Protein AF-A0A914RTI4-F1 (afdb_monomer_lite)

Radius of gyration: 23.36 Å; chains: 1; bounding box: 46×46×74 Å

InterPro domains:
  IPR001192 Phosphoinositide phospholipase C family [PTHR10336] (1-44)
  IPR001711 Phospholipase C, phosphatidylinositol-specific, Y domain [PF00387] (2-38)
  IPR001711 Phospholipase C, phosphatidylinositol-specific, Y domain [PS50008] (3-40)
  IPR017946 PLC-like phosphodiesterase, TIM beta/alpha-barrel domain superfamily [SSF51695] (1-45)
  IPR035892 C2 domain superfamily [G3DSA:2.60.40.150] (35-183)
  IPR035892 C2 domain superfamily [SSF49562] (54-144)

Secondary structure (DSSP, 8-state):
----S-----TTS--HHHHHHHHHHHTTTT-S--PPPGGGT-HHHHHHHHHH---------PPP-TT-SSS-----TTPPP------S-TTT-EEEEEEE-TTS-EEEEEEEEGGG--SEEEEEEEE-TTSSEEEEEEEEEEE-------GGGHHHHHHHHSHHHHHHHHHHHHHHHH-TTS------------

Organism: Parascaris equorum (NCBI:txid6256)

Sequence (194 aa):
MVGIQMMALNFQTNGIEMQMNTTMFEENGLCGYVLKPHILHNPVLFQLYLTVSQQLKGRLKTKVVANNGINPVYASLKDEPFVIEKVRFPERSVVYFRLMSDRGEQLAHRLLPVHQMTNGYRHIILRNAANRPAGPASLFVHINIGFYAPPAHKALQDAFAQPLKAVIKQEEMKLNFADPLNCKIEEEEVETDE

pLDDT: mean 83.39, std 12.88, range [32.56, 95.25]

Structure (mmCIF, N/CA/C/O backbone):
data_AF-A0A914RTI4-F1
#
_entry.id   AF-A0A914RTI4-F1
#
loop_
_atom_site.group_PDB
_atom_site.id
_atom_site.type_symbol
_atom_site.label_atom_id
_atom_site.label_alt_id
_atom_site.label_comp_id
_atom_site.label_asym_id
_atom_site.label_entity_id
_atom_site.label_seq_id
_atom_site.pdbx_PDB_ins_code
_atom_site.Cartn_x
_atom_site.Cartn_y
_atom_site.Cartn_z
_atom_site.occupancy
_atom_site.B_iso_or_equiv
_atom_site.auth_seq_id
_atom_site.auth_comp_id
_atom_site.auth_asym_id
_atom_site.auth_atom_id
_atom_site.pdbx_PDB_model_num
ATOM 1 N N . MET A 1 1 ? 1.552 19.537 -2.236 1.00 60.75 1 MET A N 1
ATOM 2 C CA . MET A 1 1 ? 0.826 19.123 -3.464 1.00 60.75 1 MET A CA 1
ATOM 3 C C . MET A 1 1 ? -0.196 20.212 -3.786 1.00 60.75 1 MET A C 1
ATOM 5 O O . MET A 1 1 ? -1.022 20.474 -2.930 1.00 60.75 1 MET A O 1
ATOM 9 N N . VAL A 1 2 ? -0.124 20.895 -4.937 1.0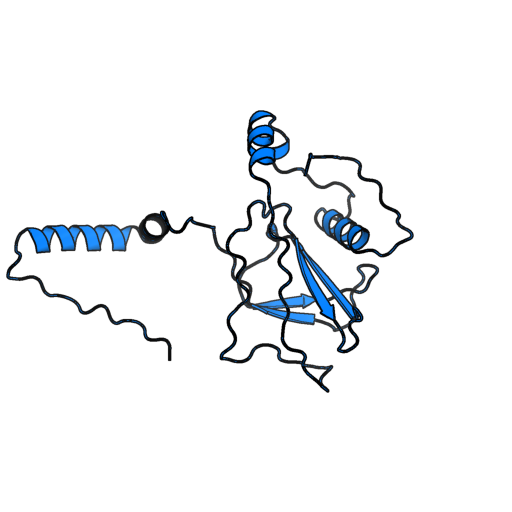0 69.25 2 VAL A N 1
ATOM 10 C CA . VAL A 1 2 ? -0.897 22.144 -5.200 1.00 69.25 2 VAL A CA 1
ATOM 11 C C . VAL A 1 2 ? -2.113 21.915 -6.125 1.00 69.25 2 VAL A C 1
ATOM 13 O O . VAL A 1 2 ? -2.727 22.840 -6.628 1.00 69.25 2 VAL A O 1
ATOM 16 N N . GLY A 1 3 ? -2.496 20.658 -6.379 1.00 77.44 3 GLY A N 1
ATOM 17 C CA . GLY A 1 3 ? -3.671 20.355 -7.211 1.00 77.44 3 GLY A CA 1
ATOM 18 C C . GLY A 1 3 ? -3.498 20.636 -8.713 1.00 77.44 3 GLY A C 1
ATOM 19 O O . GLY A 1 3 ? -4.499 20.778 -9.413 1.00 77.44 3 GLY A O 1
ATOM 20 N N . ILE A 1 4 ? -2.259 20.684 -9.214 1.00 86.31 4 ILE A N 1
ATOM 21 C CA . ILE A 1 4 ? -1.940 20.815 -10.647 1.00 86.31 4 ILE A CA 1
ATOM 22 C C . ILE A 1 4 ? -2.621 19.687 -11.439 1.00 86.31 4 ILE A C 1
ATOM 24 O O . ILE A 1 4 ? -2.617 18.537 -11.002 1.00 86.31 4 ILE A O 1
ATOM 28 N N . GLN A 1 5 ? -3.234 20.038 -12.571 1.00 88.50 5 GLN A N 1
ATOM 29 C CA . GLN A 1 5 ? -3.958 19.102 -13.445 1.00 88.50 5 GLN A CA 1
ATOM 30 C C . GLN A 1 5 ? -3.074 18.553 -14.562 1.00 88.50 5 GLN A C 1
ATOM 32 O O . GLN A 1 5 ? -3.137 17.367 -14.857 1.00 88.50 5 GLN A O 1
ATOM 37 N N . MET A 1 6 ? -2.233 19.407 -15.146 1.00 89.69 6 MET A N 1
ATOM 38 C CA . MET A 1 6 ? -1.341 19.046 -16.242 1.00 89.69 6 MET A CA 1
ATOM 39 C C . MET A 1 6 ? 0.095 19.047 -15.729 1.00 89.69 6 MET A C 1
ATOM 41 O O . MET A 1 6 ? 0.677 20.103 -15.494 1.00 89.69 6 MET A O 1
ATOM 45 N N . MET A 1 7 ? 0.650 17.856 -15.519 1.00 88.75 7 MET A N 1
ATOM 46 C CA . MET A 1 7 ? 2.048 17.665 -15.143 1.00 88.75 7 MET A CA 1
ATOM 47 C C . MET A 1 7 ? 2.718 16.839 -16.237 1.00 88.75 7 MET A C 1
ATOM 49 O O . MET A 1 7 ? 2.526 15.629 -16.316 1.00 88.75 7 MET A O 1
ATOM 53 N N . ALA A 1 8 ? 3.453 17.511 -17.122 1.00 92.44 8 ALA A N 1
ATOM 54 C CA . ALA A 1 8 ? 4.145 16.847 -18.217 1.00 92.44 8 ALA A CA 1
ATOM 55 C C . ALA A 1 8 ? 5.369 16.085 -17.692 1.00 92.44 8 ALA A C 1
ATOM 57 O O . ALA A 1 8 ? 6.149 16.614 -16.899 1.00 92.44 8 ALA A O 1
ATOM 58 N N . LEU A 1 9 ? 5.531 14.846 -18.152 1.00 91.00 9 LEU A N 1
ATOM 59 C CA . LEU A 1 9 ? 6.667 13.985 -17.843 1.00 91.00 9 LEU A CA 1
ATOM 60 C C . LEU A 1 9 ? 7.297 13.478 -19.139 1.00 91.00 9 LEU A C 1
ATOM 62 O O . LEU A 1 9 ? 6.616 13.289 -20.148 1.00 91.00 9 LEU A O 1
ATOM 66 N N . ASN A 1 10 ? 8.595 13.195 -19.092 1.00 93.19 10 ASN A N 1
ATOM 67 C CA . ASN A 1 10 ? 9.319 12.629 -20.224 1.00 93.19 10 ASN A CA 1
ATOM 68 C C . ASN A 1 10 ? 9.038 11.123 -20.331 1.00 93.19 10 ASN A C 1
ATOM 70 O O . ASN A 1 10 ? 9.633 10.329 -19.606 1.00 93.19 10 ASN A O 1
ATOM 74 N N . PHE A 1 11 ? 8.172 10.720 -21.267 1.00 89.44 11 PHE A N 1
ATOM 75 C CA . PHE A 1 11 ? 7.825 9.310 -21.533 1.00 89.44 11 PHE A CA 1
ATOM 76 C C . PHE A 1 11 ? 9.011 8.434 -21.967 1.00 89.44 11 PHE A C 1
ATOM 78 O O . PHE A 1 11 ? 8.942 7.214 -21.866 1.00 89.44 11 PHE A O 1
ATOM 85 N N . GLN A 1 12 ? 10.106 9.044 -22.424 1.00 92.00 12 GLN A N 1
ATOM 86 C CA . GLN A 1 12 ? 11.326 8.339 -22.829 1.00 92.00 12 GLN A CA 1
ATOM 87 C C . GLN A 1 12 ? 12.124 7.794 -21.634 1.00 92.00 12 GLN A C 1
ATOM 89 O O . GLN A 1 12 ? 12.886 6.841 -21.789 1.00 92.00 12 GLN A O 1
ATOM 94 N N . THR A 1 13 ? 11.953 8.377 -20.443 1.00 88.62 13 THR A N 1
ATOM 95 C CA . THR A 1 13 ? 12.727 8.018 -19.252 1.00 88.62 13 THR A CA 1
ATOM 96 C C . THR A 1 13 ? 11.873 7.196 -18.293 1.00 88.62 13 THR A C 1
ATOM 98 O O . THR A 1 13 ? 10.933 7.705 -17.683 1.00 88.62 13 THR A O 1
ATOM 101 N N . ASN A 1 14 ? 12.248 5.931 -18.085 1.00 82.38 14 ASN A N 1
ATOM 102 C CA . ASN A 1 14 ? 11.589 5.031 -17.129 1.00 82.38 14 ASN A CA 1
ATOM 103 C C . ASN A 1 14 ? 12.033 5.304 -15.679 1.00 82.38 14 ASN A C 1
ATOM 105 O O . ASN A 1 14 ? 12.638 4.457 -15.020 1.00 82.38 14 ASN A O 1
ATOM 109 N N . GLY A 1 15 ? 11.749 6.515 -15.197 1.00 86.25 15 GLY A N 1
ATOM 110 C CA . GLY A 1 15 ? 11.987 6.944 -13.819 1.00 86.25 15 GLY A CA 1
ATOM 111 C C . GLY A 1 15 ? 10.887 6.512 -12.847 1.00 86.25 15 GLY A C 1
ATOM 112 O O . GLY A 1 15 ? 9.853 5.960 -13.235 1.00 86.25 15 GLY A O 1
ATOM 113 N N . ILE A 1 16 ? 11.085 6.805 -11.559 1.00 85.88 16 ILE A N 1
ATOM 114 C CA . ILE A 1 16 ? 10.054 6.570 -10.536 1.00 85.88 16 ILE A CA 1
ATOM 115 C C . ILE A 1 16 ? 8.821 7.447 -10.774 1.00 85.88 16 ILE A C 1
ATOM 117 O O . ILE A 1 16 ? 7.702 7.041 -10.481 1.00 85.88 16 ILE A O 1
ATOM 121 N N . GLU A 1 17 ? 9.028 8.621 -11.359 1.00 89.00 17 GLU A N 1
ATOM 122 C CA . GLU A 1 17 ? 8.004 9.578 -11.751 1.00 89.00 17 GLU A CA 1
ATOM 123 C C . GLU A 1 17 ? 7.069 8.955 -12.788 1.00 89.00 17 GLU A C 1
ATOM 125 O O . GLU A 1 17 ? 5.851 8.993 -12.628 1.00 89.00 17 GLU A O 1
ATOM 130 N N . MET A 1 18 ? 7.634 8.303 -13.810 1.00 90.31 18 MET A N 1
ATOM 131 C CA . MET A 1 18 ? 6.860 7.613 -14.842 1.00 90.31 18 MET A CA 1
ATOM 132 C C . MET A 1 18 ? 6.150 6.371 -14.290 1.00 90.31 18 MET A C 1
ATOM 134 O O . MET A 1 18 ? 4.997 6.117 -14.638 1.00 90.31 18 MET A O 1
ATOM 138 N N . GLN A 1 19 ? 6.793 5.622 -13.385 1.00 89.19 19 GLN A N 1
ATOM 139 C CA . GLN A 1 19 ? 6.162 4.485 -12.697 1.00 89.19 19 GLN A CA 1
ATOM 140 C C . GLN A 1 19 ? 4.958 4.936 -11.857 1.00 89.19 19 GLN A C 1
ATOM 142 O O . GLN A 1 19 ? 3.889 4.325 -11.928 1.00 89.19 19 GLN A O 1
ATOM 147 N N . MET A 1 20 ? 5.100 6.034 -11.106 1.00 88.75 20 MET A N 1
ATOM 148 C CA . MET A 1 20 ? 4.001 6.657 -10.361 1.00 88.75 20 MET A CA 1
ATOM 149 C C . MET A 1 20 ? 2.882 7.115 -11.292 1.00 88.75 20 MET A C 1
ATOM 151 O O . MET A 1 20 ? 1.725 6.781 -11.053 1.00 88.75 20 MET A O 1
ATOM 155 N N . ASN A 1 21 ? 3.228 7.815 -12.372 1.00 90.00 21 ASN A N 1
ATOM 156 C CA . ASN A 1 21 ? 2.275 8.308 -13.360 1.00 90.00 21 ASN A CA 1
ATOM 157 C C . ASN A 1 21 ? 1.461 7.176 -13.997 1.00 90.00 21 ASN A C 1
ATOM 159 O O . ASN A 1 21 ? 0.235 7.226 -14.038 1.00 90.00 21 ASN A O 1
ATOM 163 N N . THR A 1 22 ? 2.146 6.119 -14.435 1.00 88.94 22 THR A N 1
ATOM 164 C CA . THR A 1 22 ? 1.502 4.958 -15.060 1.00 88.94 22 THR A CA 1
ATOM 165 C C . THR A 1 22 ? 0.572 4.251 -14.077 1.00 88.94 22 THR A C 1
ATOM 167 O O . THR A 1 22 ? -0.530 3.869 -14.451 1.00 88.94 22 THR A O 1
ATOM 170 N N . THR A 1 23 ? 0.984 4.121 -12.812 1.00 87.12 23 THR A N 1
ATOM 171 C CA . THR A 1 23 ? 0.158 3.478 -11.779 1.00 87.12 23 THR A CA 1
ATOM 172 C C . THR A 1 23 ? -1.096 4.290 -11.468 1.00 87.12 23 THR A C 1
ATOM 174 O O . THR A 1 23 ? -2.172 3.714 -11.386 1.00 87.12 23 THR A O 1
ATOM 177 N N . MET A 1 24 ? -0.988 5.617 -11.321 1.00 86.12 24 MET A N 1
ATOM 178 C CA . MET A 1 24 ? -2.158 6.460 -11.035 1.00 86.12 24 MET A CA 1
ATOM 179 C C . MET A 1 24 ? -3.210 6.368 -12.143 1.00 86.12 24 MET A C 1
ATOM 181 O O . MET A 1 24 ? -4.399 6.261 -11.862 1.00 86.12 24 MET A O 1
ATOM 185 N N . PHE A 1 25 ? -2.788 6.380 -13.410 1.00 89.94 25 PHE A N 1
ATOM 186 C CA . PHE A 1 25 ? -3.731 6.291 -14.524 1.00 89.94 25 PHE A CA 1
ATOM 187 C C . PHE A 1 25 ? -4.253 4.875 -14.781 1.00 89.94 25 PHE A C 1
ATOM 189 O O . PHE A 1 25 ? -5.281 4.729 -15.437 1.00 89.94 25 PHE A O 1
ATOM 196 N N . GLU A 1 26 ? -3.611 3.844 -14.229 1.00 87.00 26 GLU A N 1
ATOM 197 C CA . GLU A 1 26 ? -4.117 2.469 -14.266 1.00 87.00 26 GLU A CA 1
ATOM 198 C C . GLU A 1 26 ? -5.397 2.298 -13.433 1.00 87.00 26 GLU A C 1
ATOM 200 O O . GLU A 1 26 ? -6.254 1.500 -13.804 1.00 87.00 26 GLU A O 1
ATOM 205 N N . GLU A 1 27 ? -5.574 3.082 -12.364 1.00 82.56 27 GLU A N 1
ATOM 206 C CA . GLU A 1 27 ? -6.701 2.937 -11.432 1.00 82.56 27 GLU A CA 1
ATOM 207 C C . GLU A 1 27 ? -8.069 3.190 -12.066 1.00 82.56 27 GLU A C 1
ATOM 209 O O . GLU A 1 27 ? -9.029 2.482 -11.776 1.00 82.56 27 GLU A O 1
ATOM 214 N N . ASN A 1 28 ? -8.166 4.192 -12.939 1.00 86.50 28 ASN A N 1
ATOM 215 C CA . ASN A 1 28 ? -9.430 4.606 -13.542 1.00 86.50 28 ASN A CA 1
ATOM 216 C C . ASN A 1 28 ? -9.592 4.027 -14.955 1.00 86.50 28 ASN A C 1
ATOM 218 O O . ASN A 1 28 ? -9.878 4.746 -15.913 1.00 86.50 28 ASN A O 1
ATOM 222 N N . GLY A 1 29 ? -9.303 2.732 -15.109 1.00 86.00 29 GLY A N 1
ATOM 223 C CA . GLY A 1 29 ? -9.463 2.019 -16.378 1.00 86.00 29 GLY A CA 1
ATOM 224 C C . GLY A 1 29 ? -8.592 2.562 -17.514 1.00 86.00 29 GLY A C 1
ATOM 225 O O . GLY A 1 29 ? -9.023 2.547 -18.664 1.00 86.00 29 GLY A O 1
ATOM 226 N N . LEU A 1 30 ? -7.392 3.072 -17.205 1.00 88.44 30 LEU A N 1
ATOM 227 C CA . LEU A 1 30 ? -6.450 3.630 -18.189 1.00 88.44 30 LEU A CA 1
ATOM 228 C C . LEU A 1 30 ? -6.983 4.839 -18.977 1.00 88.44 30 LEU A C 1
ATOM 230 O O . LEU A 1 30 ? -6.444 5.172 -20.030 1.00 88.44 30 LEU A O 1
ATOM 234 N N . CYS A 1 31 ? -7.999 5.545 -18.471 1.00 91.31 31 CYS A N 1
ATOM 235 C CA . CYS A 1 31 ? -8.590 6.680 -19.188 1.00 91.31 31 CYS A CA 1
ATOM 236 C C . CYS A 1 31 ? -7.726 7.956 -19.194 1.00 91.31 31 CYS A C 1
ATOM 238 O O . CYS A 1 31 ? -8.060 8.912 -19.888 1.00 91.31 31 CYS A O 1
ATOM 240 N N . GLY A 1 32 ? -6.639 8.007 -18.414 1.00 90.31 32 GLY A N 1
ATOM 241 C CA . GLY A 1 32 ? -5.775 9.191 -18.322 1.00 90.31 32 GLY A CA 1
ATOM 242 C C . GLY A 1 32 ? -6.326 10.321 -17.440 1.00 90.31 32 GLY A C 1
ATOM 243 O O . GLY A 1 32 ? -5.733 11.395 -17.385 1.00 90.31 32 GLY A O 1
ATOM 244 N N . TYR A 1 33 ? -7.424 10.086 -16.715 1.00 90.94 33 TYR A N 1
ATOM 245 C CA . TYR A 1 33 ? -8.002 11.034 -15.761 1.00 90.94 33 TYR A CA 1
ATOM 246 C C . TYR A 1 33 ? -8.190 10.382 -14.393 1.00 90.94 33 TYR A C 1
ATOM 248 O O . TYR A 1 33 ? -8.705 9.272 -14.287 1.00 90.94 33 TYR A O 1
ATOM 256 N N . VAL A 1 34 ? -7.818 11.100 -13.333 1.00 88.69 34 VAL A N 1
ATOM 257 C CA . VAL A 1 34 ? -8.051 10.702 -11.938 1.00 88.69 34 VAL A CA 1
ATOM 258 C C . VAL A 1 34 ? -8.767 11.848 -11.234 1.00 88.69 34 VAL A C 1
ATOM 260 O O . VAL A 1 34 ? -8.325 13.000 -11.297 1.00 88.69 34 VAL A O 1
ATOM 263 N N . LEU A 1 35 ? -9.889 11.547 -10.578 1.00 88.00 35 LEU A N 1
ATOM 264 C CA . LEU A 1 35 ? -10.660 12.546 -9.846 1.00 88.00 35 LEU A CA 1
ATOM 265 C C . LEU A 1 35 ? -9.831 13.086 -8.673 1.00 88.00 35 LEU A C 1
ATOM 267 O O . LEU A 1 35 ? -9.193 12.333 -7.938 1.00 88.00 35 LEU A O 1
ATOM 271 N N . LYS A 1 36 ? -9.820 14.409 -8.481 1.00 87.44 36 LYS A N 1
ATOM 272 C CA . LYS A 1 36 ? -9.147 14.979 -7.313 1.00 87.44 36 LYS A CA 1
ATOM 273 C C . LYS A 1 36 ? -9.985 14.711 -6.050 1.00 87.44 36 LYS A C 1
ATOM 275 O O . LYS A 1 36 ? -11.209 14.816 -6.110 1.00 87.44 36 LYS A O 1
ATOM 280 N N . PRO A 1 37 ? -9.330 14.469 -4.899 1.00 85.31 37 PRO A N 1
ATOM 281 C CA . PRO A 1 37 ? -9.985 14.449 -3.598 1.00 85.31 37 PRO A CA 1
ATOM 282 C C . PRO A 1 37 ? -10.826 15.700 -3.367 1.00 85.31 37 PRO A C 1
ATOM 284 O O . PRO A 1 37 ? -10.413 16.803 -3.740 1.00 85.31 37 PRO A O 1
ATOM 287 N N . HIS A 1 38 ? -11.944 15.546 -2.661 1.00 83.69 38 HIS A N 1
ATOM 288 C CA . HIS A 1 38 ? -12.887 16.638 -2.395 1.00 83.69 38 HIS A CA 1
ATOM 289 C C . HIS A 1 38 ? -12.225 17.864 -1.735 1.00 83.69 38 HIS A C 1
ATOM 291 O O . HIS A 1 38 ? -12.540 19.010 -2.049 1.00 83.69 38 HIS A O 1
ATOM 297 N N . ILE A 1 39 ? -11.218 17.623 -0.891 1.00 82.38 39 ILE A N 1
ATOM 298 C CA . ILE A 1 39 ? -10.426 18.643 -0.183 1.00 82.38 39 ILE A CA 1
ATOM 299 C C . ILE A 1 39 ? -9.746 19.628 -1.153 1.00 82.38 39 ILE A C 1
ATOM 301 O O . ILE A 1 39 ? -9.548 20.787 -0.807 1.00 82.38 39 ILE A O 1
ATOM 305 N N . LEU A 1 40 ? -9.405 19.197 -2.374 1.00 81.19 40 LEU A N 1
ATOM 306 C CA . LEU A 1 40 ? -8.754 20.041 -3.384 1.00 81.19 40 LEU A CA 1
ATOM 307 C C . LEU A 1 40 ? -9.738 20.787 -4.294 1.00 81.19 40 LEU A C 1
ATOM 309 O O . LEU A 1 40 ? -9.300 21.575 -5.130 1.00 81.19 40 LEU A O 1
ATOM 313 N N . HIS A 1 41 ? -11.041 20.533 -4.165 1.00 82.69 41 HIS A N 1
ATOM 314 C CA . HIS A 1 41 ? -12.082 21.307 -4.845 1.00 82.69 41 HIS A CA 1
ATOM 315 C C . HIS A 1 41 ? -12.528 22.518 -4.018 1.00 82.69 41 HIS A C 1
ATOM 317 O O . HIS A 1 41 ? -13.025 23.488 -4.583 1.00 82.69 41 HIS A O 1
ATOM 323 N N . ASN A 1 42 ? -12.339 22.479 -2.694 1.00 83.50 42 ASN A N 1
ATOM 324 C CA . ASN A 1 42 ? -12.767 23.539 -1.788 1.00 83.50 42 ASN A CA 1
ATOM 325 C C . ASN A 1 42 ? -11.575 24.424 -1.352 1.00 83.50 42 ASN A C 1
ATOM 327 O O . ASN A 1 42 ? -10.647 23.918 -0.714 1.00 83.50 42 ASN A O 1
ATOM 331 N N . PRO A 1 43 ? -11.595 25.743 -1.627 1.00 77.38 43 PRO A N 1
ATOM 332 C CA . PRO A 1 43 ? -10.475 26.638 -1.326 1.00 77.38 43 PRO A CA 1
ATOM 333 C C . PRO A 1 43 ? -10.185 26.778 0.177 1.00 77.38 43 PRO A C 1
ATOM 335 O O . PRO A 1 43 ? -9.027 26.930 0.562 1.00 77.38 43 PRO A O 1
ATOM 338 N N . VAL A 1 44 ? -11.201 26.666 1.040 1.00 79.44 44 VAL A N 1
ATOM 339 C CA . VAL A 1 44 ? -11.037 26.767 2.501 1.00 79.44 44 VAL A CA 1
ATOM 340 C C . VAL A 1 44 ? -10.302 25.541 3.046 1.00 79.44 44 VAL A C 1
ATOM 342 O O . VAL A 1 44 ? -9.339 25.667 3.803 1.00 79.44 44 VAL A O 1
ATOM 345 N N . LEU A 1 45 ? -10.709 24.345 2.609 1.00 74.38 45 LEU A N 1
ATOM 346 C CA . LEU A 1 45 ? -10.050 23.093 2.994 1.00 74.38 45 LEU A CA 1
ATOM 347 C C . LEU A 1 45 ? -8.621 23.008 2.436 1.00 74.38 45 LEU A C 1
ATOM 349 O O . LEU A 1 45 ? -7.721 22.487 3.099 1.00 74.38 45 LEU A O 1
ATOM 353 N N . PHE A 1 46 ? -8.392 23.562 1.244 1.00 72.25 46 PHE A N 1
ATOM 354 C CA . PHE A 1 46 ? -7.073 23.621 0.622 1.00 72.25 46 PHE A CA 1
ATOM 355 C C . PHE A 1 46 ? -6.090 24.549 1.358 1.00 72.25 46 PHE A C 1
ATOM 357 O O . PHE A 1 46 ? -4.908 24.224 1.478 1.00 72.25 46 PHE A O 1
ATOM 364 N N . GLN A 1 47 ? -6.552 25.672 1.911 1.00 66.56 47 GLN A N 1
ATOM 365 C CA . GLN A 1 47 ? -5.683 26.557 2.691 1.00 66.56 47 GLN A CA 1
ATOM 366 C C . GLN A 1 47 ? -5.189 25.875 3.978 1.00 66.56 47 GLN A C 1
ATOM 368 O O . GLN A 1 47 ? -4.004 25.944 4.304 1.00 66.56 47 GLN A O 1
ATOM 373 N N . LEU A 1 48 ? -6.070 25.146 4.673 1.00 64.62 48 LEU A N 1
ATOM 374 C CA . LEU A 1 48 ? -5.709 24.351 5.854 1.00 64.62 48 LEU A CA 1
ATOM 375 C C . LEU A 1 48 ? -4.721 23.216 5.510 1.00 64.62 48 LEU A C 1
ATOM 377 O O . LEU A 1 48 ? -3.877 22.839 6.323 1.00 64.62 48 LEU A O 1
ATOM 381 N N . TYR A 1 49 ? -4.800 22.687 4.286 1.00 65.75 49 TYR A N 1
ATOM 382 C CA . TYR A 1 49 ? -3.953 21.605 3.785 1.00 65.75 49 TYR A CA 1
ATOM 383 C C . TYR A 1 49 ? -2.472 22.003 3.658 1.00 65.75 49 TYR A C 1
ATOM 385 O O . TYR A 1 49 ? -1.598 21.222 4.051 1.00 65.75 49 TYR A O 1
ATOM 393 N N . LEU A 1 50 ? -2.174 23.196 3.128 1.00 60.41 50 LEU A N 1
ATOM 394 C CA . LEU A 1 50 ? -0.796 23.624 2.848 1.00 60.41 50 LEU A CA 1
ATOM 395 C C . LEU A 1 50 ? 0.040 23.751 4.127 1.00 60.41 50 LEU A C 1
ATOM 397 O O . LEU A 1 50 ? 1.175 23.273 4.163 1.00 60.41 50 LEU A O 1
ATOM 401 N N . THR A 1 51 ? -0.553 24.291 5.190 1.00 55.03 51 THR A N 1
ATOM 402 C CA . THR A 1 51 ? 0.115 24.597 6.464 1.00 55.03 51 THR A CA 1
ATOM 403 C C . THR A 1 51 ? 0.653 23.363 7.190 1.00 55.03 51 THR A C 1
ATOM 405 O O . THR A 1 51 ? 1.619 23.453 7.939 1.00 55.03 51 THR A O 1
ATOM 408 N N . VAL A 1 52 ? 0.054 22.189 6.974 1.00 53.91 52 VAL A N 1
ATOM 409 C CA . VAL A 1 52 ? 0.325 20.999 7.798 1.00 53.91 52 VAL A CA 1
ATOM 410 C C . VAL A 1 52 ? 1.042 19.894 6.990 1.00 53.91 52 VAL A C 1
ATOM 412 O O . VAL A 1 52 ? 1.295 18.808 7.514 1.00 53.91 52 VAL A O 1
ATOM 415 N N . SER A 1 53 ? 1.319 20.096 5.698 1.00 47.72 53 SER A N 1
ATOM 416 C CA . SER A 1 53 ? 1.718 19.024 4.771 1.00 47.72 53 SER A CA 1
ATOM 417 C C . SER A 1 53 ? 3.207 18.636 4.843 1.00 47.72 53 SER A C 1
ATOM 419 O O . SER A 1 53 ? 4.005 18.969 3.977 1.00 47.72 53 SER A O 1
ATOM 421 N N . GLN A 1 54 ? 3.577 17.832 5.839 1.00 51.81 54 GLN A N 1
ATOM 422 C CA . GLN A 1 54 ? 4.717 16.920 5.715 1.00 51.81 54 GLN A CA 1
ATOM 423 C C . GLN A 1 54 ? 4.187 15.490 5.634 1.00 51.81 54 GLN A C 1
ATOM 425 O O . GLN A 1 54 ? 3.529 15.000 6.551 1.00 51.81 54 GLN A O 1
ATOM 430 N N . GLN A 1 55 ? 4.432 14.833 4.503 1.00 55.41 55 GLN A N 1
ATOM 431 C CA . GLN A 1 55 ? 4.266 13.391 4.376 1.00 55.41 55 GLN A CA 1
ATOM 432 C C . GLN A 1 55 ? 5.641 12.767 4.590 1.00 55.41 55 GLN A C 1
ATOM 434 O O . GLN A 1 55 ? 6.586 13.080 3.864 1.00 55.41 55 GLN A O 1
ATOM 439 N N . LEU A 1 56 ? 5.758 11.918 5.608 1.00 52.78 56 LEU A N 1
ATOM 440 C CA . LEU A 1 56 ? 6.994 11.204 5.898 1.00 52.78 56 LEU A CA 1
ATOM 441 C C . LEU A 1 56 ? 7.279 10.236 4.747 1.00 52.78 56 LEU A C 1
ATOM 443 O O . LEU A 1 56 ? 6.548 9.272 4.522 1.00 52.78 56 LEU A O 1
ATOM 447 N N . LYS A 1 57 ? 8.352 10.498 3.999 1.00 55.91 57 LYS A N 1
ATOM 448 C CA . LYS A 1 57 ? 8.894 9.568 3.007 1.00 55.91 57 LYS A CA 1
ATOM 449 C C . LYS A 1 57 ? 9.773 8.551 3.737 1.00 55.91 57 LYS A C 1
ATOM 451 O O . LYS A 1 57 ? 10.994 8.653 3.715 1.00 55.91 57 LYS A O 1
ATOM 456 N N . GLY A 1 58 ? 9.151 7.600 4.428 1.00 66.44 58 GLY A N 1
ATOM 457 C CA . GLY A 1 58 ? 9.861 6.493 5.070 1.00 66.44 58 GLY A CA 1
ATOM 458 C C . GLY A 1 58 ? 10.255 5.428 4.045 1.00 66.44 58 GLY A C 1
ATOM 459 O O . GLY A 1 58 ? 9.426 5.002 3.243 1.00 66.44 58 GLY A O 1
ATOM 460 N N . ARG A 1 59 ? 11.520 4.992 4.046 1.00 77.12 59 ARG A N 1
ATOM 461 C CA . ARG A 1 59 ? 11.965 3.794 3.315 1.00 77.12 59 ARG A CA 1
ATOM 462 C C . ARG A 1 59 ? 12.135 2.663 4.319 1.00 77.12 59 ARG A C 1
ATOM 464 O O . ARG A 1 59 ? 13.081 2.685 5.096 1.00 77.12 59 ARG A O 1
ATOM 471 N N . LEU A 1 60 ? 11.242 1.683 4.261 1.00 87.25 60 LEU A N 1
ATOM 472 C CA . LEU A 1 60 ? 11.328 0.456 5.048 1.00 87.25 60 LEU A CA 1
ATOM 473 C C . LEU A 1 60 ? 11.961 -0.637 4.183 1.00 87.25 60 LEU A C 1
ATOM 475 O O . LEU A 1 60 ? 11.671 -0.729 2.987 1.00 87.25 60 LEU A O 1
ATOM 479 N N . LYS A 1 61 ? 12.886 -1.406 4.758 1.00 87.94 61 LYS A N 1
ATOM 480 C CA . LYS A 1 61 ? 13.651 -2.440 4.052 1.00 87.94 61 LYS A CA 1
ATOM 481 C C . LYS A 1 61 ? 13.650 -3.723 4.867 1.00 87.94 61 LYS A C 1
ATOM 483 O O . LYS A 1 61 ? 13.858 -3.684 6.074 1.00 87.94 61 LYS A O 1
ATOM 488 N N . THR A 1 62 ? 13.449 -4.844 4.190 1.00 89.38 62 THR A N 1
ATOM 489 C CA . THR A 1 62 ? 13.607 -6.181 4.765 1.00 89.38 62 THR A CA 1
ATOM 490 C C . THR A 1 62 ? 15.075 -6.598 4.787 1.00 89.38 62 THR A C 1
ATOM 492 O O . THR A 1 62 ? 15.930 -5.988 4.137 1.00 89.38 62 THR A O 1
ATOM 495 N N . LYS A 1 63 ? 15.362 -7.680 5.515 1.00 88.69 63 LYS A N 1
ATOM 496 C CA . LYS A 1 63 ? 16.654 -8.369 5.466 1.00 88.69 63 LYS A CA 1
ATOM 497 C C . LYS A 1 63 ? 16.888 -8.953 4.067 1.00 88.69 63 LYS A C 1
ATOM 499 O O . LYS A 1 63 ? 15.942 -9.336 3.374 1.00 88.69 63 LYS A O 1
ATOM 504 N N . VAL A 1 64 ? 18.153 -9.025 3.659 1.00 88.31 64 VAL A N 1
ATOM 505 C CA . VAL A 1 64 ? 18.554 -9.655 2.394 1.00 88.31 64 VAL A CA 1
ATOM 506 C C . VAL A 1 64 ? 18.630 -11.165 2.606 1.00 88.31 64 VAL A C 1
ATOM 508 O O . VAL A 1 64 ? 19.324 -11.626 3.508 1.00 88.31 64 VAL A O 1
ATOM 511 N N . VAL A 1 65 ? 17.923 -11.930 1.775 1.00 89.75 65 VAL A N 1
ATOM 512 C CA . VAL A 1 65 ? 17.980 -13.398 1.772 1.00 89.75 65 VAL A CA 1
ATOM 513 C C . VAL A 1 65 ? 18.970 -13.828 0.693 1.00 89.75 65 VAL A C 1
ATOM 515 O O . VAL A 1 65 ? 18.747 -13.573 -0.489 1.00 89.75 65 VAL A O 1
ATOM 518 N N . ALA A 1 66 ? 20.079 -14.447 1.096 1.00 87.38 66 ALA A N 1
ATOM 519 C CA . ALA A 1 66 ? 21.100 -14.925 0.167 1.00 87.38 66 ALA A CA 1
ATOM 520 C C . ALA A 1 66 ? 20.706 -16.274 -0.456 1.00 87.38 66 ALA A C 1
ATOM 522 O O . ALA A 1 66 ? 20.066 -17.101 0.190 1.00 87.38 66 ALA A O 1
ATOM 523 N N . ASN A 1 67 ? 21.136 -16.508 -1.699 1.00 86.62 67 ASN A N 1
ATOM 524 C CA . ASN A 1 67 ? 21.043 -17.798 -2.398 1.00 86.62 67 ASN A CA 1
ATOM 525 C C . ASN A 1 67 ? 19.626 -18.396 -2.524 1.00 86.62 67 ASN A C 1
ATOM 527 O O . ASN A 1 67 ? 19.486 -19.602 -2.706 1.00 86.62 67 ASN A O 1
ATOM 531 N N . ASN A 1 68 ? 18.574 -17.572 -2.470 1.00 86.75 68 ASN A N 1
ATOM 532 C CA . ASN A 1 68 ? 17.202 -18.015 -2.712 1.00 86.75 68 ASN A CA 1
ATOM 533 C C . ASN A 1 68 ? 16.445 -17.014 -3.598 1.00 86.75 68 ASN A C 1
ATOM 535 O O . ASN A 1 68 ? 16.084 -15.926 -3.154 1.00 86.75 68 ASN A O 1
ATOM 539 N N . GLY A 1 69 ? 16.208 -17.398 -4.855 1.00 82.31 69 GLY A N 1
ATOM 540 C CA . GLY A 1 69 ? 15.465 -16.601 -5.840 1.00 82.31 69 GLY A CA 1
ATOM 541 C C . GLY A 1 69 ? 14.074 -17.141 -6.186 1.00 82.31 69 GLY A C 1
ATOM 542 O O . GLY A 1 69 ? 13.387 -16.528 -6.997 1.00 82.31 69 GLY A O 1
ATOM 543 N N . ILE A 1 70 ? 13.665 -18.279 -5.614 1.00 87.25 70 ILE A N 1
ATOM 544 C CA . ILE A 1 70 ? 12.403 -18.954 -5.965 1.00 87.25 70 ILE A CA 1
ATOM 545 C C . ILE A 1 70 ? 11.337 -18.669 -4.907 1.00 87.25 70 ILE A C 1
ATOM 547 O O . ILE A 1 70 ? 10.232 -18.248 -5.238 1.00 87.25 70 ILE A O 1
ATOM 551 N N . ASN A 1 71 ? 11.670 -18.876 -3.634 1.00 90.19 71 ASN A N 1
ATOM 552 C CA . ASN A 1 71 ? 10.748 -18.725 -2.509 1.00 90.19 71 ASN A CA 1
ATOM 553 C C . ASN A 1 71 ? 11.446 -18.123 -1.274 1.00 90.19 71 ASN A C 1
ATOM 555 O O . ASN A 1 71 ? 11.507 -18.762 -0.219 1.00 90.19 71 ASN A O 1
ATOM 559 N N . PRO A 1 72 ? 12.002 -16.904 -1.377 1.00 90.69 72 PRO A N 1
ATOM 560 C CA . PRO A 1 72 ? 12.598 -16.241 -0.227 1.00 90.69 72 PRO A CA 1
ATOM 561 C C . PRO A 1 72 ? 11.527 -15.919 0.825 1.00 90.69 72 PRO A C 1
ATOM 563 O O . PRO A 1 72 ? 10.505 -15.301 0.526 1.00 90.69 72 PRO A O 1
ATOM 566 N N . VAL A 1 73 ? 11.783 -16.310 2.074 1.00 90.31 73 VAL A N 1
ATOM 567 C CA . VAL A 1 73 ? 10.946 -15.959 3.227 1.00 90.31 73 VAL A CA 1
ATOM 568 C C . VAL A 1 73 ? 11.636 -14.836 3.990 1.00 90.31 73 VAL A C 1
ATOM 570 O O . VAL A 1 73 ? 12.732 -15.014 4.515 1.00 90.31 73 VAL A O 1
ATOM 573 N N . TYR A 1 74 ? 11.004 -13.663 4.016 1.00 87.50 74 TYR A N 1
ATOM 574 C CA . TYR A 1 74 ? 11.554 -12.470 4.668 1.00 87.50 74 TYR A CA 1
ATOM 575 C C . TYR A 1 74 ? 11.100 -12.307 6.119 1.00 87.50 74 TYR A C 1
ATOM 577 O O . TYR A 1 74 ? 11.754 -11.596 6.876 1.00 87.50 74 TYR A O 1
ATOM 585 N N . ALA A 1 75 ? 9.980 -12.929 6.493 1.00 81.44 75 ALA A N 1
ATOM 586 C CA . ALA A 1 75 ? 9.433 -12.843 7.838 1.00 81.44 75 ALA A CA 1
ATOM 587 C C . ALA A 1 75 ? 10.094 -13.899 8.731 1.00 81.44 75 ALA A C 1
ATOM 589 O O . ALA A 1 75 ? 9.954 -15.094 8.474 1.00 81.44 75 ALA A O 1
ATOM 590 N N . SER A 1 76 ? 10.801 -13.473 9.778 1.00 79.69 76 SER A N 1
ATOM 591 C CA . SER A 1 76 ? 11.025 -14.339 10.941 1.00 79.69 76 SER A CA 1
ATOM 592 C C . SER A 1 76 ? 9.888 -14.144 11.938 1.00 79.69 76 SER A C 1
ATOM 594 O O . SER A 1 76 ? 9.367 -13.041 12.055 1.00 79.69 76 SER A O 1
ATOM 596 N N . LEU A 1 77 ? 9.546 -15.187 12.702 1.00 68.75 77 LEU A N 1
ATOM 597 C CA . LEU A 1 77 ? 8.489 -15.153 13.729 1.00 68.75 77 LEU A CA 1
ATOM 598 C C . LEU A 1 77 ? 8.679 -14.022 14.765 1.00 68.75 77 LEU A C 1
ATOM 600 O O . LEU A 1 77 ? 7.727 -13.596 15.397 1.00 68.75 77 LEU A O 1
ATOM 604 N N . LYS A 1 78 ? 9.914 -13.531 14.916 1.00 69.00 78 LYS A N 1
ATOM 605 C CA . LYS A 1 78 ? 10.307 -12.469 15.853 1.00 69.00 78 LYS A CA 1
ATOM 606 C C . LYS A 1 78 ? 10.396 -11.072 15.229 1.00 69.00 78 LYS A C 1
ATOM 608 O O . LYS A 1 78 ? 10.752 -10.131 15.927 1.00 69.00 78 LYS A O 1
ATOM 613 N N . ASP A 1 79 ? 10.187 -10.939 13.920 1.00 81.12 79 ASP A N 1
ATOM 614 C CA . ASP A 1 79 ? 10.348 -9.652 13.245 1.00 81.12 79 ASP A CA 1
ATOM 615 C C . ASP A 1 79 ? 9.062 -8.824 13.354 1.00 81.12 79 ASP A C 1
ATOM 617 O O . ASP A 1 79 ? 7.981 -9.280 12.982 1.00 81.12 79 ASP A O 1
ATOM 621 N N . GLU A 1 80 ? 9.194 -7.585 13.831 1.00 83.56 80 GLU A N 1
ATOM 622 C CA . GLU A 1 80 ? 8.077 -6.648 13.928 1.00 83.56 80 GLU A CA 1
ATOM 623 C C . GLU A 1 80 ? 7.552 -6.241 12.540 1.00 83.56 80 GLU A C 1
ATOM 625 O O . GLU A 1 80 ? 8.329 -6.064 11.589 1.00 83.56 80 GLU A O 1
ATOM 630 N N . PRO A 1 81 ? 6.228 -6.051 12.395 1.00 87.94 81 PRO A N 1
ATOM 631 C CA . PRO A 1 81 ? 5.649 -5.590 11.147 1.00 87.94 81 PRO A CA 1
ATOM 632 C C . PRO A 1 81 ? 6.054 -4.145 10.844 1.00 87.94 81 PRO A C 1
ATOM 634 O O . PRO A 1 81 ? 6.269 -3.310 11.720 1.00 87.94 81 PRO A O 1
ATOM 637 N N . PHE A 1 82 ? 6.076 -3.810 9.558 1.00 88.94 82 PHE A N 1
ATOM 638 C CA . PHE A 1 82 ? 6.275 -2.438 9.112 1.00 88.94 82 PHE A CA 1
ATOM 639 C C . PHE A 1 82 ? 5.047 -1.574 9.425 1.00 88.94 82 PHE A C 1
ATOM 641 O O . PHE A 1 82 ? 4.033 -1.656 8.731 1.00 88.94 82 PHE A O 1
ATOM 648 N N . VAL A 1 83 ? 5.154 -0.714 10.441 1.00 88.62 83 VAL A N 1
ATOM 649 C CA . VAL A 1 83 ? 4.077 0.198 10.849 1.00 88.62 83 VAL A CA 1
ATOM 650 C C . VAL A 1 83 ? 4.281 1.582 10.235 1.00 88.62 83 VAL A C 1
ATOM 652 O O . VAL A 1 83 ? 5.307 2.233 10.421 1.00 88.62 83 VAL A O 1
ATOM 655 N N . ILE A 1 84 ? 3.270 2.054 9.507 1.00 88.31 84 ILE A N 1
ATOM 656 C CA . ILE A 1 84 ? 3.161 3.449 9.074 1.00 88.31 84 ILE A CA 1
ATOM 657 C C . ILE A 1 84 ? 2.067 4.080 9.931 1.00 88.31 84 ILE A C 1
ATOM 659 O O . ILE A 1 84 ? 0.887 3.895 9.650 1.00 88.31 84 ILE A O 1
ATOM 663 N N . GLU A 1 85 ? 2.461 4.812 10.974 1.00 84.38 85 GLU A N 1
ATOM 664 C CA . GLU A 1 85 ? 1.526 5.303 11.996 1.00 84.38 85 GLU A CA 1
ATOM 665 C C . GLU A 1 85 ? 0.403 6.161 11.412 1.00 84.38 85 GLU A C 1
ATOM 667 O O . GLU A 1 85 ? -0.769 5.946 11.702 1.00 84.38 85 GLU A O 1
ATOM 672 N N . LYS A 1 86 ? 0.750 7.149 10.579 1.00 86.19 86 LYS A N 1
ATOM 673 C CA . LYS A 1 86 ? -0.204 8.155 10.108 1.00 86.19 86 LYS A CA 1
ATOM 674 C C . LYS A 1 86 ? -0.116 8.370 8.606 1.00 86.19 86 LYS A C 1
ATOM 676 O O . LYS A 1 86 ? 0.768 9.068 8.106 1.00 86.19 86 LYS A O 1
ATOM 681 N N . VAL A 1 87 ? -1.124 7.877 7.891 1.00 86.62 87 VAL A N 1
ATOM 682 C CA . VAL A 1 87 ? -1.364 8.222 6.486 1.00 86.62 87 VAL A CA 1
ATOM 683 C C . VAL A 1 87 ? -2.427 9.310 6.423 1.00 86.62 87 VAL A C 1
ATOM 685 O O . VAL A 1 87 ? -3.598 9.074 6.693 1.00 86.62 87 VAL A O 1
ATOM 688 N N . ARG A 1 88 ? -2.028 10.533 6.063 1.00 80.75 88 ARG A N 1
ATOM 689 C CA . ARG A 1 88 ? -2.969 11.662 6.031 1.00 80.75 88 ARG A CA 1
ATOM 690 C C . ARG A 1 88 ? -3.928 11.631 4.839 1.00 80.75 88 ARG A C 1
ATOM 692 O O . ARG A 1 88 ? -5.078 12.023 4.983 1.00 80.75 88 ARG A O 1
ATOM 699 N N . PHE A 1 89 ? -3.444 11.217 3.669 1.00 82.75 89 PHE A N 1
ATOM 700 C CA . PHE A 1 89 ? -4.206 11.260 2.416 1.00 82.75 89 PHE A CA 1
ATOM 701 C C . PHE A 1 89 ? -4.199 9.893 1.734 1.00 82.75 89 PHE A C 1
ATOM 703 O O . PHE A 1 89 ? -3.406 9.695 0.811 1.00 82.75 89 PHE A O 1
ATOM 710 N N . PRO A 1 90 ? -5.040 8.941 2.169 1.00 86.38 90 PRO A N 1
ATOM 711 C CA . PRO A 1 90 ? -5.048 7.589 1.608 1.00 86.38 90 PRO A CA 1
ATOM 712 C C . PRO A 1 90 ? -5.365 7.572 0.103 1.00 86.38 90 PRO A C 1
ATOM 714 O O . PRO A 1 90 ? -4.743 6.818 -0.637 1.00 86.38 90 PRO A O 1
ATOM 717 N N . GLU A 1 91 ? -6.227 8.473 -0.379 1.00 83.62 91 GLU A N 1
ATOM 718 C CA . GLU A 1 91 ? -6.602 8.580 -1.802 1.00 83.62 91 GLU A CA 1
ATOM 719 C C . GLU A 1 91 ? -5.427 8.924 -2.732 1.00 83.62 91 GLU A C 1
ATOM 721 O O . GLU A 1 91 ? -5.460 8.605 -3.912 1.00 83.62 91 GLU A O 1
ATOM 726 N N . ARG A 1 92 ? -4.374 9.573 -2.218 1.00 81.56 92 ARG A N 1
ATOM 727 C CA . ARG A 1 92 ? -3.182 9.961 -3.002 1.00 81.56 92 ARG A CA 1
ATOM 728 C C . ARG A 1 92 ? -1.895 9.293 -2.547 1.00 81.56 92 ARG A C 1
ATOM 730 O O . ARG A 1 92 ? -0.837 9.520 -3.133 1.00 81.56 92 ARG A O 1
ATOM 737 N N . SER A 1 93 ? -1.959 8.534 -1.463 1.00 85.94 93 SER A N 1
ATOM 738 C CA . SER A 1 93 ? -0.803 7.820 -0.947 1.00 85.94 93 SER A CA 1
ATOM 739 C C . SER A 1 93 ? -0.670 6.512 -1.694 1.00 85.94 93 SER A C 1
ATOM 741 O O . SER A 1 93 ? -1.648 5.803 -1.916 1.00 85.94 93 SER A O 1
ATOM 743 N N . VAL A 1 94 ? 0.561 6.190 -2.057 1.00 88.69 94 VAL A N 1
ATOM 744 C CA . VAL A 1 94 ? 0.880 4.968 -2.779 1.00 88.69 94 VAL A CA 1
ATOM 745 C C . VAL A 1 94 ? 1.957 4.238 -2.000 1.00 88.69 94 VAL A C 1
ATOM 747 O O . VAL A 1 94 ? 2.976 4.830 -1.640 1.00 88.69 94 VAL A O 1
ATOM 750 N N . VAL A 1 95 ? 1.726 2.958 -1.735 1.00 90.75 95 VAL A N 1
ATOM 751 C CA . VAL A 1 95 ? 2.740 2.060 -1.191 1.00 90.75 95 VAL A CA 1
ATOM 752 C C . VAL A 1 95 ? 3.549 1.515 -2.352 1.00 90.75 95 VAL A C 1
ATOM 754 O O . VAL A 1 95 ? 3.008 1.009 -3.336 1.00 90.75 95 VAL A O 1
ATOM 757 N N . TYR A 1 96 ? 4.866 1.643 -2.243 1.00 91.94 96 TYR A N 1
ATOM 758 C CA . TYR A 1 96 ? 5.784 1.236 -3.290 1.00 91.94 96 TYR A CA 1
ATOM 759 C C . TYR A 1 96 ? 6.589 0.016 -2.861 1.00 91.94 96 TYR A C 1
ATOM 761 O O . TYR A 1 96 ? 7.570 0.121 -2.125 1.00 91.94 96 TYR A O 1
ATOM 769 N N . PHE A 1 97 ? 6.179 -1.143 -3.364 1.00 92.56 97 PHE A N 1
ATOM 770 C CA . PHE A 1 97 ? 6.904 -2.391 -3.209 1.00 92.56 97 PHE A CA 1
ATOM 771 C C . PHE A 1 97 ? 8.020 -2.437 -4.244 1.00 92.56 97 PHE A C 1
ATOM 773 O O . PHE A 1 97 ? 7.767 -2.386 -5.449 1.00 92.56 97 PHE A O 1
ATOM 780 N N . ARG A 1 98 ? 9.264 -2.529 -3.782 1.00 91.81 98 ARG A N 1
ATOM 781 C CA . ARG A 1 98 ? 10.437 -2.597 -4.650 1.00 91.81 98 ARG A CA 1
ATOM 782 C C . ARG A 1 98 ? 11.268 -3.815 -4.282 1.00 91.81 98 ARG A C 1
ATOM 784 O O . ARG A 1 98 ? 11.749 -3.910 -3.158 1.00 91.81 98 ARG A O 1
ATOM 791 N N . LEU A 1 99 ? 11.455 -4.705 -5.249 1.00 91.88 99 LEU A N 1
ATOM 792 C CA . LEU A 1 99 ? 12.340 -5.850 -5.122 1.00 91.88 99 LEU A CA 1
ATOM 793 C C . LEU A 1 99 ? 13.723 -5.456 -5.642 1.00 91.88 99 LEU A C 1
ATOM 795 O O . LEU A 1 99 ? 13.882 -5.052 -6.797 1.00 91.88 99 LEU A O 1
ATOM 799 N N . MET A 1 100 ? 14.701 -5.533 -4.747 1.00 90.94 100 MET A N 1
ATOM 800 C CA . MET A 1 100 ? 16.087 -5.144 -4.990 1.00 90.94 100 MET A CA 1
ATOM 801 C C . MET A 1 100 ? 16.978 -6.381 -4.962 1.00 90.94 100 MET A C 1
ATOM 803 O O . MET A 1 100 ? 16.781 -7.253 -4.117 1.00 90.94 100 MET A O 1
ATOM 807 N N . SER A 1 101 ? 17.969 -6.427 -5.847 1.00 89.06 101 SER A N 1
ATOM 808 C CA . SER A 1 101 ? 19.073 -7.383 -5.760 1.00 89.06 101 SER A CA 1
ATOM 809 C C . SER A 1 101 ? 20.023 -7.004 -4.623 1.00 89.06 101 SER A C 1
ATOM 811 O O . SER A 1 101 ? 20.089 -5.846 -4.203 1.00 89.06 101 SER A O 1
ATOM 813 N N . ASP A 1 102 ? 20.825 -7.973 -4.194 1.00 87.81 102 ASP A N 1
ATOM 814 C CA . ASP A 1 102 ? 22.038 -7.799 -3.383 1.00 87.81 102 ASP A CA 1
ATOM 815 C C . ASP A 1 102 ? 22.967 -6.673 -3.887 1.00 87.81 102 ASP A C 1
ATOM 817 O O . ASP A 1 102 ? 23.506 -5.906 -3.094 1.00 87.81 102 ASP A O 1
ATOM 821 N N . ARG A 1 103 ? 23.085 -6.513 -5.210 1.00 87.44 103 ARG A N 1
ATOM 822 C CA . ARG A 1 103 ? 23.872 -5.467 -5.889 1.00 87.44 103 ARG A CA 1
ATOM 823 C C . ARG A 1 103 ? 23.228 -4.077 -5.868 1.00 87.44 103 ARG A C 1
ATOM 825 O O . ARG A 1 103 ? 23.806 -3.125 -6.381 1.00 87.44 103 ARG A O 1
ATOM 832 N N . GLY A 1 104 ? 22.026 -3.942 -5.307 1.00 85.38 104 GLY A N 1
ATOM 833 C CA . GLY A 1 104 ? 21.289 -2.677 -5.278 1.00 85.38 104 GLY A CA 1
ATOM 834 C C . GLY A 1 104 ? 20.573 -2.334 -6.588 1.00 85.38 104 GLY A C 1
ATOM 835 O O . GLY A 1 104 ? 20.103 -1.208 -6.749 1.00 85.38 104 GLY A O 1
ATOM 836 N N . GLU A 1 105 ? 20.440 -3.292 -7.502 1.00 89.31 105 GLU A N 1
ATOM 837 C CA . GLU A 1 105 ? 19.659 -3.146 -8.731 1.00 89.31 105 GLU A CA 1
ATOM 838 C C . GLU A 1 105 ? 18.179 -3.447 -8.476 1.00 89.31 105 GLU A C 1
ATOM 840 O O . GLU A 1 105 ? 17.834 -4.349 -7.713 1.00 89.31 105 GLU A O 1
ATOM 845 N N . GLN A 1 106 ? 17.282 -2.695 -9.110 1.00 89.12 106 GLN A N 1
ATOM 846 C CA . GLN A 1 106 ? 15.844 -2.937 -9.008 1.00 89.12 106 GLN A CA 1
ATOM 847 C C . GLN A 1 106 ? 15.428 -3.996 -10.030 1.00 89.12 106 GLN A C 1
ATOM 849 O O . GLN A 1 106 ? 15.432 -3.728 -11.229 1.00 89.12 106 GLN A O 1
ATOM 854 N N . LEU A 1 107 ? 15.009 -5.168 -9.552 1.00 90.62 107 LEU A N 1
ATOM 855 C CA . LEU A 1 107 ? 14.573 -6.266 -10.419 1.00 90.62 107 LEU A CA 1
ATOM 856 C C . LEU A 1 107 ? 13.109 -6.096 -10.832 1.00 90.62 107 LEU A C 1
ATOM 858 O O . LEU A 1 107 ? 12.757 -6.193 -12.006 1.00 90.62 107 LEU A O 1
ATOM 862 N N . ALA A 1 108 ? 12.243 -5.807 -9.862 1.00 93.00 108 ALA A N 1
ATOM 863 C CA . ALA A 1 108 ? 10.816 -5.656 -10.093 1.00 93.00 108 ALA A CA 1
ATOM 864 C C . ALA A 1 108 ? 10.182 -4.747 -9.041 1.00 93.00 108 ALA A C 1
ATOM 866 O O . ALA A 1 108 ? 10.777 -4.427 -8.008 1.00 93.00 108 ALA A O 1
ATOM 867 N N . HIS A 1 109 ? 8.969 -4.289 -9.314 1.00 93.19 109 HIS A N 1
ATOM 868 C CA . HIS A 1 109 ? 8.262 -3.391 -8.424 1.00 93.19 109 HIS A CA 1
ATOM 869 C C . HIS A 1 109 ? 6.748 -3.468 -8.578 1.00 93.19 109 HIS A C 1
ATOM 871 O O . HIS A 1 109 ? 6.236 -3.940 -9.585 1.00 93.19 109 HIS A O 1
ATOM 877 N N . ARG A 1 110 ? 6.019 -2.956 -7.593 1.00 93.44 110 ARG A N 1
ATOM 878 C CA . ARG A 1 110 ? 4.582 -2.722 -7.687 1.00 93.44 110 ARG A CA 1
ATOM 879 C C . ARG A 1 110 ? 4.228 -1.496 -6.863 1.00 93.44 110 ARG A C 1
ATOM 881 O O . ARG A 1 110 ? 4.621 -1.386 -5.705 1.00 93.44 110 ARG A O 1
ATOM 888 N N . LEU A 1 111 ? 3.494 -0.575 -7.464 1.00 92.31 111 LEU A N 1
ATOM 889 C CA . LEU A 1 111 ? 2.895 0.545 -6.756 1.00 92.31 111 LEU A CA 1
ATOM 890 C C . LEU A 1 111 ? 1.423 0.200 -6.530 1.00 92.31 111 LEU A C 1
ATOM 892 O O . LEU A 1 111 ? 0.737 -0.189 -7.473 1.00 92.31 111 LEU A O 1
ATOM 896 N N . LEU A 1 112 ? 0.968 0.296 -5.283 1.00 92.06 112 LEU A N 1
ATOM 897 C CA . LEU A 1 112 ? -0.425 0.078 -4.903 1.00 92.06 112 LEU A CA 1
ATOM 898 C C . LEU A 1 112 ? -0.936 1.290 -4.126 1.00 92.06 112 LEU A C 1
ATOM 900 O O . LEU A 1 112 ? -0.352 1.650 -3.099 1.00 92.06 112 LEU A O 1
ATOM 904 N N . PRO A 1 113 ? -1.998 1.940 -4.601 1.00 91.06 113 PRO A N 1
ATOM 905 C CA . PRO A 1 113 ? -2.602 3.055 -3.887 1.00 91.06 113 PRO A CA 1
ATOM 906 C C . PRO A 1 113 ? -3.271 2.579 -2.600 1.00 91.06 113 PRO A C 1
ATOM 908 O O . PRO A 1 113 ? -3.917 1.533 -2.569 1.00 91.06 113 PRO A O 1
ATOM 911 N N . VAL A 1 114 ? -3.092 3.336 -1.514 1.00 90.25 114 VAL A N 1
ATOM 912 C CA . VAL A 1 114 ? -3.508 2.918 -0.161 1.00 90.25 114 VAL A CA 1
ATOM 913 C C . VAL A 1 114 ? -5.012 2.658 -0.101 1.00 90.25 114 VAL A C 1
ATOM 915 O O . VAL A 1 114 ? -5.441 1.718 0.556 1.00 90.25 114 VAL A O 1
ATOM 918 N N . HIS A 1 115 ? -5.808 3.446 -0.823 1.00 88.00 115 HIS A N 1
ATOM 919 C CA . HIS A 1 115 ? -7.261 3.289 -0.859 1.00 88.00 115 HIS A CA 1
ATOM 920 C C . HIS A 1 115 ? -7.741 2.004 -1.565 1.00 88.00 115 HIS A C 1
ATOM 922 O O . HIS A 1 115 ? -8.877 1.595 -1.350 1.00 88.00 115 HIS A O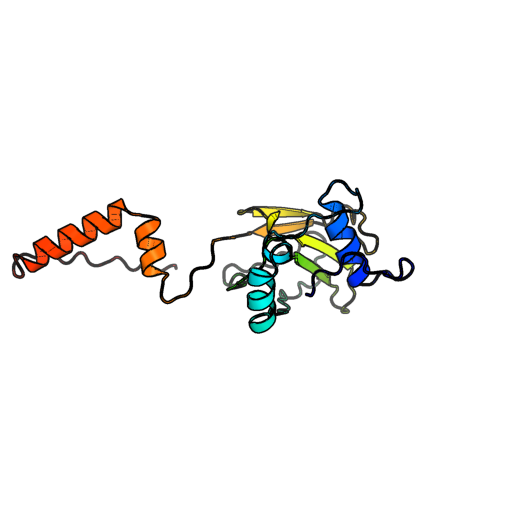 1
ATOM 928 N N . GLN A 1 116 ? -6.900 1.362 -2.385 1.00 88.00 116 GLN A N 1
ATOM 929 C CA . GLN A 1 116 ? -7.212 0.089 -3.055 1.00 88.00 116 GLN A CA 1
ATOM 930 C C . GLN A 1 116 ? -6.691 -1.131 -2.290 1.00 88.00 116 GLN A C 1
ATOM 932 O O . GLN A 1 116 ? -6.980 -2.277 -2.645 1.00 88.00 116 GLN A O 1
ATOM 937 N N . MET A 1 117 ? -5.880 -0.911 -1.257 1.00 90.88 117 MET A N 1
ATOM 938 C CA . MET A 1 117 ? -5.347 -1.995 -0.452 1.00 90.88 117 MET A CA 1
ATOM 939 C C . MET A 1 117 ? -6.430 -2.542 0.475 1.00 90.88 117 MET A C 1
ATOM 941 O O . MET A 1 117 ? -7.285 -1.825 0.984 1.00 90.88 117 MET A O 1
ATOM 945 N N . THR A 1 118 ? -6.386 -3.848 0.691 1.00 91.25 118 THR A N 1
ATOM 946 C CA . THR A 1 118 ? -7.377 -4.580 1.477 1.00 91.25 118 THR A CA 1
ATOM 947 C C . THR A 1 118 ? -6.668 -5.410 2.534 1.00 91.25 118 THR A C 1
ATOM 949 O O . THR A 1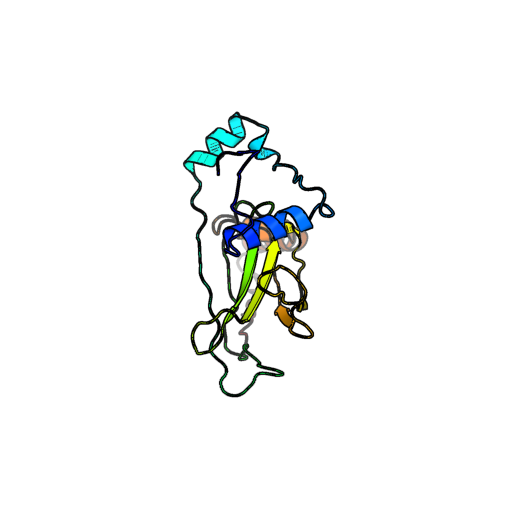 118 ? -5.582 -5.938 2.285 1.00 91.25 118 THR A O 1
ATOM 952 N N . ASN A 1 119 ? -7.293 -5.535 3.704 1.00 94.81 119 ASN A N 1
ATOM 953 C CA . ASN A 1 119 ? -6.701 -6.238 4.838 1.00 94.81 119 ASN A CA 1
ATOM 954 C C . ASN A 1 119 ? -6.565 -7.747 4.578 1.00 94.81 119 ASN A C 1
ATOM 956 O O . ASN A 1 119 ? -7.274 -8.318 3.735 1.00 94.81 119 ASN A O 1
ATOM 960 N N . GLY A 1 120 ? -5.649 -8.371 5.317 1.00 95.25 120 GLY A N 1
ATOM 961 C CA . GLY A 1 120 ? -5.361 -9.801 5.301 1.00 95.25 120 GLY A CA 1
ATOM 962 C C . GLY A 1 120 ? -4.142 -10.188 4.461 1.00 95.25 120 GLY A C 1
ATOM 963 O O . GLY A 1 120 ? -3.353 -9.347 4.023 1.00 95.25 120 GLY A O 1
ATOM 964 N N . TYR A 1 121 ? -3.986 -11.496 4.253 1.00 95.06 121 TYR A N 1
ATOM 965 C CA . TYR A 1 121 ? -2.902 -12.087 3.469 1.00 95.06 121 TYR A CA 1
ATOM 966 C C . TYR A 1 121 ? -3.201 -12.046 1.971 1.00 95.06 121 TYR A C 1
ATOM 968 O O . TYR A 1 121 ? -4.251 -12.518 1.530 1.00 95.06 121 TYR A O 1
ATOM 976 N N . ARG A 1 122 ? -2.287 -11.483 1.175 1.00 94.62 122 ARG A N 1
ATOM 977 C CA . ARG A 1 122 ? -2.471 -11.300 -0.272 1.00 94.62 122 ARG A CA 1
ATOM 978 C C . ARG A 1 122 ? -1.183 -11.500 -1.052 1.00 94.62 122 ARG A C 1
ATOM 980 O O . ARG A 1 122 ? -0.094 -11.176 -0.584 1.00 94.62 122 ARG A O 1
ATOM 987 N N . HIS A 1 123 ? -1.342 -11.967 -2.288 1.00 93.75 123 HIS A N 1
ATOM 988 C CA . HIS A 1 123 ? -0.277 -11.955 -3.282 1.00 93.75 123 HIS A CA 1
ATOM 989 C C . HIS A 1 123 ? -0.285 -10.639 -4.060 1.00 93.75 123 HIS A C 1
ATOM 991 O O . HIS A 1 123 ? -1.297 -10.232 -4.628 1.00 93.75 123 HIS A O 1
ATOM 997 N N . ILE A 1 124 ? 0.874 -9.995 -4.122 1.00 94.38 124 ILE A N 1
ATOM 998 C CA . ILE A 1 124 ? 1.132 -8.813 -4.931 1.00 94.38 124 ILE A CA 1
ATOM 999 C C . ILE A 1 124 ? 1.964 -9.240 -6.133 1.00 94.38 124 ILE A C 1
ATOM 1001 O O . ILE A 1 124 ? 3.134 -9.592 -5.994 1.00 94.38 124 ILE A O 1
ATOM 1005 N N . ILE A 1 125 ? 1.369 -9.183 -7.322 1.00 94.00 125 ILE A N 1
ATOM 1006 C CA . ILE A 1 125 ? 2.064 -9.479 -8.579 1.00 94.00 125 ILE A CA 1
ATOM 1007 C C . ILE A 1 125 ? 3.005 -8.320 -8.911 1.00 94.00 125 ILE A C 1
ATOM 1009 O O . ILE A 1 125 ? 2.582 -7.161 -8.986 1.00 94.00 125 ILE A O 1
ATOM 1013 N N . LEU A 1 126 ? 4.282 -8.636 -9.110 1.00 94.50 126 LEU A N 1
ATOM 1014 C CA . LEU A 1 126 ? 5.313 -7.653 -9.409 1.00 94.50 126 LEU A CA 1
ATOM 1015 C C . LEU A 1 126 ? 5.357 -7.313 -10.903 1.00 94.50 126 LEU A C 1
ATOM 1017 O O . LEU A 1 126 ? 4.936 -8.077 -11.775 1.00 94.50 126 LEU A O 1
ATOM 1021 N N . ARG A 1 127 ? 5.886 -6.128 -11.200 1.00 92.88 127 ARG A N 1
ATOM 1022 C CA . ARG A 1 127 ? 5.986 -5.557 -12.540 1.00 92.88 127 ARG A CA 1
ATOM 1023 C C . ARG A 1 127 ? 7.396 -5.086 -12.860 1.00 92.88 127 ARG A C 1
ATOM 1025 O O . ARG A 1 127 ? 8.195 -4.774 -11.977 1.00 92.88 127 ARG A O 1
ATOM 1032 N N . ASN A 1 128 ? 7.705 -5.066 -14.148 1.00 90.62 128 ASN A N 1
ATOM 1033 C CA . ASN A 1 128 ? 8.969 -4.566 -14.669 1.00 90.62 128 ASN A CA 1
ATOM 1034 C C . ASN A 1 128 ? 8.951 -3.033 -14.794 1.00 90.62 128 ASN A C 1
ATOM 1036 O O . ASN A 1 128 ? 7.932 -2.392 -14.548 1.00 90.62 128 ASN A O 1
ATOM 1040 N N . ALA A 1 129 ? 10.068 -2.440 -15.224 1.00 86.31 129 ALA A N 1
ATOM 1041 C CA . ALA A 1 129 ? 10.210 -0.992 -15.417 1.00 86.31 129 ALA A CA 1
ATOM 1042 C C . ALA A 1 129 ? 9.137 -0.355 -16.329 1.00 86.31 129 ALA A C 1
ATOM 1044 O O . ALA A 1 129 ? 8.803 0.808 -16.132 1.00 86.31 129 ALA A O 1
ATOM 1045 N N . ALA A 1 130 ? 8.578 -1.114 -17.277 1.00 83.75 130 ALA A N 1
ATOM 1046 C CA . ALA A 1 130 ? 7.545 -0.673 -18.218 1.00 83.75 130 ALA A CA 1
ATOM 1047 C C . ALA A 1 130 ? 6.107 -0.922 -17.711 1.00 83.75 130 ALA A C 1
ATOM 1049 O O . ALA A 1 130 ? 5.168 -0.939 -18.505 1.00 83.75 130 ALA A O 1
ATOM 1050 N N . ASN A 1 131 ? 5.936 -1.179 -16.410 1.00 85.81 131 ASN A N 1
ATOM 1051 C CA . ASN A 1 131 ? 4.665 -1.522 -15.768 1.00 85.81 131 ASN A CA 1
ATOM 1052 C C . ASN A 1 131 ? 3.948 -2.745 -16.383 1.00 85.81 131 ASN A C 1
ATOM 1054 O O . ASN A 1 131 ? 2.726 -2.864 -16.308 1.00 85.81 131 ASN A O 1
ATOM 1058 N N . ARG A 1 132 ? 4.698 -3.686 -16.968 1.00 88.69 132 ARG A N 1
ATOM 1059 C CA . ARG A 1 132 ? 4.189 -4.986 -17.438 1.00 88.69 132 ARG A CA 1
ATOM 1060 C C . ARG A 1 132 ? 4.437 -6.060 -16.372 1.00 88.69 132 ARG A C 1
ATOM 1062 O O . ARG A 1 132 ? 5.407 -5.926 -15.622 1.00 88.69 132 ARG A O 1
ATOM 1069 N N . PRO A 1 133 ? 3.610 -7.117 -16.278 1.00 90.94 133 PRO A N 1
ATOM 1070 C CA . PRO A 1 133 ? 3.828 -8.200 -15.316 1.00 90.94 133 PRO A CA 1
ATOM 1071 C C . PRO A 1 133 ? 5.223 -8.818 -15.489 1.00 90.94 133 PRO A C 1
ATOM 1073 O O . PRO A 1 133 ? 5.619 -9.162 -16.601 1.00 90.94 133 PRO A O 1
ATOM 1076 N N . ALA A 1 134 ? 5.976 -8.948 -14.394 1.00 89.50 134 ALA A N 1
ATOM 1077 C CA . ALA A 1 134 ? 7.356 -9.445 -14.386 1.00 89.50 134 ALA A CA 1
ATOM 1078 C C . ALA A 1 134 ? 7.443 -10.990 -14.385 1.00 89.50 134 ALA A C 1
ATOM 1080 O O . ALA A 1 134 ? 8.364 -11.564 -13.809 1.00 89.50 134 ALA A O 1
ATOM 1081 N N . GLY A 1 135 ? 6.472 -11.673 -15.002 1.00 87.12 135 GLY A N 1
ATOM 1082 C CA . GLY A 1 135 ? 6.343 -13.134 -14.965 1.00 87.12 135 GLY A CA 1
ATOM 1083 C C . GLY A 1 135 ? 5.687 -13.646 -13.668 1.00 87.12 135 GLY A C 1
ATOM 1084 O O . GLY A 1 135 ? 4.789 -12.976 -13.155 1.00 87.12 135 GLY A O 1
ATOM 1085 N N . PRO A 1 136 ? 6.101 -14.813 -13.123 1.00 87.19 136 PRO A N 1
ATOM 1086 C CA . PRO A 1 136 ? 5.518 -15.400 -11.908 1.00 87.19 136 PRO A CA 1
ATOM 1087 C C . PRO A 1 136 ? 5.968 -14.712 -10.604 1.00 87.19 136 PRO A C 1
ATOM 1089 O O . PRO A 1 136 ? 5.601 -15.149 -9.514 1.00 87.19 136 PRO A O 1
ATOM 1092 N N . ALA A 1 137 ? 6.775 -13.649 -10.690 1.00 91.06 137 ALA A N 1
ATOM 1093 C CA . ALA A 1 137 ? 7.279 -12.930 -9.528 1.00 91.06 137 ALA A CA 1
ATOM 1094 C C . ALA A 1 137 ? 6.129 -12.285 -8.734 1.00 91.06 137 ALA A C 1
ATOM 1096 O O . ALA A 1 137 ? 5.453 -11.366 -9.209 1.00 91.06 137 ALA A O 1
ATOM 1097 N N . SER A 1 138 ? 5.927 -12.743 -7.500 1.00 94.00 138 SER A N 1
ATOM 1098 C CA . SER A 1 138 ? 4.928 -12.195 -6.585 1.00 94.00 138 SER A CA 1
ATOM 1099 C C . SER A 1 138 ? 5.467 -12.103 -5.161 1.00 94.00 138 SER A C 1
ATOM 1101 O O . SER A 1 138 ? 6.344 -12.868 -4.766 1.00 94.00 138 SER A O 1
ATOM 1103 N N . LEU A 1 139 ? 4.949 -11.144 -4.395 1.00 93.50 139 LEU A N 1
ATOM 1104 C CA . LEU A 1 139 ? 5.197 -11.023 -2.961 1.00 93.50 139 LEU A CA 1
ATOM 1105 C C . LEU A 1 139 ? 3.967 -11.493 -2.200 1.00 93.50 139 LEU A C 1
ATOM 1107 O O . LEU A 1 139 ? 2.861 -11.054 -2.502 1.00 93.50 139 LEU A O 1
ATOM 1111 N N . PHE A 1 140 ? 4.160 -12.337 -1.195 1.00 94.25 140 PHE A N 1
ATOM 1112 C CA . PHE A 1 140 ? 3.113 -12.665 -0.238 1.00 94.25 140 PHE A CA 1
ATOM 1113 C C . PHE A 1 140 ? 3.235 -11.737 0.971 1.00 94.25 140 PHE A C 1
ATOM 1115 O O . PHE A 1 140 ? 4.288 -11.688 1.606 1.00 94.25 140 PHE A O 1
ATOM 1122 N N . VAL A 1 141 ? 2.188 -10.963 1.255 1.00 92.88 141 VAL A N 1
ATOM 1123 C CA . VAL A 1 141 ? 2.196 -9.948 2.316 1.00 92.88 141 VAL A CA 1
ATOM 1124 C C . VAL A 1 141 ? 0.940 -10.032 3.172 1.00 92.88 141 VAL A C 1
ATOM 1126 O O . VAL A 1 141 ? -0.141 -10.336 2.671 1.00 92.88 141 VAL A O 1
ATOM 1129 N N . HIS A 1 142 ? 1.082 -9.710 4.456 1.00 93.56 142 HIS A N 1
ATOM 1130 C CA . HIS A 1 142 ? -0.039 -9.419 5.341 1.00 93.56 142 HIS A CA 1
ATOM 1131 C C . HIS A 1 142 ? -0.226 -7.905 5.427 1.00 93.56 142 HIS A C 1
ATOM 1133 O O . HIS A 1 142 ? 0.713 -7.179 5.754 1.00 93.56 142 HIS A O 1
ATOM 1139 N N . ILE A 1 143 ? -1.425 -7.427 5.111 1.00 94.12 143 ILE A N 1
ATOM 1140 C CA . ILE A 1 143 ? -1.767 -6.007 5.141 1.00 94.12 143 ILE A CA 1
ATOM 1141 C C . ILE A 1 143 ? -2.792 -5.786 6.253 1.00 94.12 143 ILE A C 1
ATOM 1143 O O . ILE A 1 143 ? -3.825 -6.449 6.284 1.00 94.12 143 ILE A O 1
ATOM 1147 N N . ASN A 1 144 ? -2.529 -4.824 7.135 1.00 93.50 144 ASN A N 1
ATOM 1148 C CA . ASN A 1 144 ? -3.491 -4.359 8.129 1.00 93.50 144 ASN A CA 1
ATOM 1149 C C . ASN A 1 144 ? -3.637 -2.835 8.029 1.00 93.50 144 ASN A C 1
ATOM 1151 O O . ASN A 1 144 ? -2.697 -2.094 8.308 1.00 93.50 144 ASN A O 1
ATOM 1155 N N . ILE A 1 145 ? -4.804 -2.380 7.581 1.00 92.06 145 ILE A N 1
ATOM 1156 C CA . ILE A 1 145 ? -5.170 -0.977 7.403 1.00 92.06 145 ILE A CA 1
ATOM 1157 C C . ILE A 1 145 ? -6.332 -0.683 8.342 1.00 92.06 145 ILE A C 1
ATOM 1159 O O . ILE A 1 145 ? -7.379 -1.330 8.283 1.00 92.06 145 ILE A O 1
ATOM 1163 N N . GLY A 1 146 ? -6.143 0.323 9.189 1.00 90.19 146 GLY A N 1
ATOM 1164 C CA . GLY A 1 146 ? -7.149 0.813 10.121 1.00 90.19 146 GLY A CA 1
ATOM 1165 C C . GLY A 1 146 ? -7.278 2.330 10.062 1.00 90.19 146 GLY A C 1
ATOM 1166 O O . GLY A 1 146 ? -6.481 3.027 9.426 1.00 90.19 146 GLY A O 1
ATOM 1167 N N . PHE A 1 147 ? -8.296 2.850 10.742 1.00 89.06 147 PHE A N 1
ATOM 1168 C CA . PHE A 1 147 ? -8.455 4.287 10.914 1.00 89.06 147 PHE A CA 1
ATOM 1169 C C . PHE A 1 147 ? -7.440 4.809 11.927 1.00 89.06 147 PHE A C 1
ATOM 1171 O O . PHE A 1 147 ? -7.311 4.276 13.028 1.00 89.06 147 PHE A O 1
ATOM 1178 N N . TYR A 1 148 ? -6.736 5.875 11.553 1.00 89.19 148 TYR A N 1
ATOM 1179 C CA . TYR A 1 148 ? -5.808 6.545 12.451 1.00 89.19 148 TYR A CA 1
ATOM 1180 C C . TYR A 1 148 ? -6.572 7.300 13.543 1.00 89.19 148 TYR A C 1
ATOM 1182 O O . TYR A 1 148 ? -7.312 8.239 13.239 1.00 89.19 148 TYR A O 1
ATOM 1190 N N . ALA A 1 149 ? -6.316 6.955 14.804 1.00 89.56 149 ALA A N 1
ATOM 1191 C CA . ALA A 1 149 ? -6.682 7.773 15.950 1.00 89.56 149 ALA A CA 1
ATOM 1192 C C . ALA A 1 149 ? -5.423 8.329 16.626 1.00 89.56 149 ALA A C 1
ATOM 1194 O O . ALA A 1 149 ? -4.466 7.586 16.860 1.00 89.56 149 ALA A O 1
ATOM 1195 N N . PRO A 1 150 ? -5.398 9.629 16.967 1.00 89.88 150 PRO A N 1
ATOM 1196 C CA . PRO A 1 150 ? -4.360 10.169 17.831 1.00 89.88 150 PRO A CA 1
ATOM 1197 C C . PRO A 1 150 ? -4.311 9.408 19.166 1.00 89.88 150 PRO A C 1
ATOM 1199 O O . PRO A 1 150 ? -5.374 9.063 19.687 1.00 89.88 150 PRO A O 1
ATOM 1202 N N . PRO A 1 151 ? -3.126 9.232 19.779 1.00 89.25 151 PRO A N 1
ATOM 1203 C CA . PRO A 1 151 ? -2.993 8.506 21.045 1.00 89.25 151 PRO A CA 1
ATOM 1204 C C . PRO A 1 151 ? -3.923 9.028 22.150 1.00 89.25 151 PRO A C 1
ATOM 1206 O O . PRO A 1 151 ? -4.520 8.244 22.878 1.00 89.25 151 PRO A O 1
ATOM 1209 N N . ALA A 1 152 ? -4.135 10.349 22.202 1.00 92.12 152 ALA A N 1
ATOM 1210 C CA . ALA A 1 152 ? -5.027 11.006 23.160 1.00 92.12 152 ALA A CA 1
ATOM 1211 C C . ALA A 1 152 ? -6.504 10.573 23.060 1.00 92.12 152 ALA A C 1
ATOM 1213 O O . ALA A 1 152 ? -7.251 10.710 24.023 1.00 92.12 152 ALA A O 1
ATOM 1214 N N . HIS A 1 153 ? -6.941 10.068 21.904 1.00 90.69 153 HIS A N 1
ATOM 1215 C CA . HIS A 1 153 ? -8.331 9.680 21.651 1.00 90.69 153 HIS A CA 1
ATOM 1216 C C . HIS A 1 153 ? -8.502 8.175 21.424 1.00 90.69 153 HIS A C 1
ATOM 1218 O O . HIS A 1 153 ? -9.598 7.745 21.075 1.00 90.69 153 HIS A O 1
ATOM 1224 N N . LYS A 1 154 ? -7.458 7.366 21.643 1.00 89.00 154 LYS A N 1
ATOM 1225 C CA . LYS A 1 154 ? -7.532 5.912 21.451 1.00 89.00 154 LYS A CA 1
ATOM 1226 C C . LYS A 1 154 ? -8.554 5.267 22.394 1.00 89.00 154 LYS A C 1
ATOM 1228 O O . LYS A 1 154 ? -9.433 4.555 21.934 1.00 89.00 154 LYS A O 1
ATOM 1233 N N . ALA A 1 155 ? -8.548 5.660 23.670 1.00 87.75 155 ALA A N 1
ATOM 1234 C CA . ALA A 1 155 ? -9.536 5.194 24.649 1.00 87.75 155 ALA A CA 1
ATOM 1235 C C . ALA A 1 155 ? -10.987 5.515 24.241 1.00 87.75 155 ALA A C 1
ATOM 1237 O O . ALA A 1 155 ? -11.889 4.706 24.442 1.00 87.75 155 ALA A O 1
ATOM 1238 N N . LEU A 1 156 ? -11.216 6.685 23.630 1.00 89.88 156 LEU A N 1
ATOM 1239 C CA . LEU A 1 156 ? -12.532 7.042 23.095 1.00 89.88 156 LEU A CA 1
ATOM 1240 C C . LEU A 1 156 ? -12.891 6.183 21.881 1.00 89.88 156 LEU A C 1
ATOM 1242 O O . LEU A 1 156 ? -14.020 5.716 21.788 1.00 89.88 15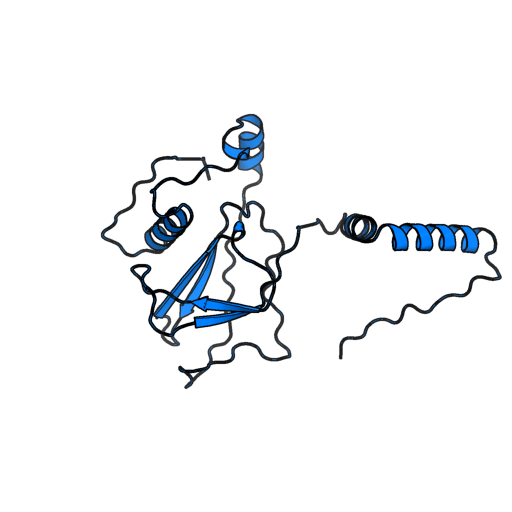6 LEU A O 1
ATOM 1246 N N . GLN A 1 157 ? -11.947 5.960 20.962 1.00 90.75 157 GLN A N 1
ATOM 1247 C CA . GLN A 1 157 ? -12.160 5.089 19.807 1.00 90.75 157 GLN A CA 1
ATOM 1248 C C . GLN A 1 157 ? -12.546 3.673 20.241 1.00 90.75 157 GLN A C 1
ATOM 1250 O O . GLN A 1 157 ? -13.506 3.129 19.702 1.00 90.75 157 GLN A O 1
ATOM 1255 N N . ASP A 1 158 ? -11.846 3.106 21.221 1.00 89.38 158 ASP A N 1
ATOM 1256 C CA . ASP A 1 158 ? -12.114 1.759 21.729 1.00 89.38 158 ASP A CA 1
ATOM 1257 C C . ASP A 1 158 ? -13.496 1.687 22.399 1.00 89.38 158 ASP A C 1
ATOM 1259 O O . ASP A 1 158 ? -14.273 0.766 22.135 1.00 89.38 158 ASP A O 1
ATOM 1263 N N . ALA A 1 159 ? -13.858 2.715 23.177 1.00 90.31 159 ALA A N 1
ATOM 1264 C CA . ALA A 1 159 ? -15.191 2.843 23.762 1.00 90.31 159 ALA A CA 1
ATOM 1265 C C . ALA A 1 159 ? -16.300 2.933 22.695 1.00 90.31 159 ALA A C 1
ATOM 1267 O O . ALA A 1 159 ? -17.363 2.340 22.866 1.00 90.31 159 ALA A O 1
ATOM 1268 N N . PHE A 1 160 ? -16.059 3.630 21.577 1.00 90.75 160 PHE A N 1
ATOM 1269 C CA . PHE A 1 160 ? -17.007 3.690 20.457 1.00 90.75 160 PHE A CA 1
ATOM 1270 C C . PHE A 1 160 ? -17.051 2.400 19.635 1.00 90.75 160 PHE A C 1
ATOM 1272 O O . PHE A 1 160 ? -18.115 2.037 19.138 1.00 90.75 160 PHE A O 1
ATOM 1279 N N . ALA A 1 161 ? -15.921 1.709 19.479 1.00 90.12 161 ALA A N 1
ATOM 1280 C CA . ALA A 1 161 ? -15.851 0.443 18.759 1.00 90.12 161 ALA A CA 1
ATOM 1281 C C . ALA A 1 161 ? -16.608 -0.671 19.498 1.00 90.12 161 ALA A C 1
ATOM 1283 O O . ALA A 1 161 ? -17.192 -1.547 18.861 1.00 90.12 161 ALA A O 1
ATOM 1284 N N . GLN A 1 162 ? -16.615 -0.634 20.835 1.00 92.44 162 GLN A N 1
ATOM 1285 C CA . GLN A 1 162 ? -17.269 -1.630 21.686 1.00 92.44 162 GLN A CA 1
ATOM 1286 C C . GLN A 1 162 ? -18.176 -0.953 22.733 1.00 92.44 162 GLN A C 1
ATOM 1288 O O . GLN A 1 162 ? -17.878 -0.983 23.930 1.00 92.44 162 GLN A O 1
ATOM 1293 N N . PRO A 1 163 ? -19.323 -0.379 22.315 1.00 93.38 163 PRO A N 1
ATOM 1294 C CA . PRO A 1 163 ? -20.144 0.468 23.182 1.00 93.38 163 PRO A CA 1
ATOM 1295 C C . PRO A 1 163 ? -20.750 -0.294 24.366 1.00 93.38 163 PRO A C 1
ATOM 1297 O O . PRO A 1 163 ? -20.829 0.241 25.467 1.00 93.38 163 PRO A O 1
ATOM 1300 N N . LEU A 1 164 ? -21.137 -1.559 24.172 1.00 92.12 164 LEU A N 1
ATOM 1301 C CA . LEU A 1 164 ? -21.754 -2.370 25.228 1.00 92.12 164 LEU A CA 1
ATOM 1302 C C . LEU A 1 164 ? -20.782 -2.662 26.375 1.00 92.12 164 LEU A C 1
ATOM 1304 O O . LEU A 1 164 ? -21.140 -2.495 27.536 1.00 92.12 164 LEU A O 1
ATOM 1308 N N . LYS A 1 165 ? -19.534 -3.029 26.058 1.00 91.50 165 LYS A N 1
ATOM 1309 C CA . LYS A 1 165 ? -18.505 -3.266 27.080 1.00 91.50 165 LYS A CA 1
ATOM 1310 C C . LYS A 1 165 ? -18.188 -1.996 27.865 1.00 91.50 165 LYS A C 1
ATOM 1312 O O . LYS A 1 165 ? -17.981 -2.060 29.070 1.00 91.50 165 LYS A O 1
ATOM 1317 N N . ALA A 1 166 ? -18.188 -0.841 27.197 1.00 88.44 166 ALA A N 1
ATOM 1318 C CA . ALA A 1 166 ? -17.968 0.441 27.855 1.00 88.44 166 ALA A CA 1
ATOM 1319 C C . ALA A 1 166 ? -19.093 0.786 28.846 1.00 88.44 166 ALA A C 1
ATOM 1321 O O . ALA A 1 166 ? -18.801 1.252 29.945 1.00 88.44 166 ALA A O 1
ATOM 1322 N N . VAL A 1 167 ? -20.359 0.532 28.489 1.00 90.25 167 VAL A N 1
ATOM 1323 C CA . VAL A 1 167 ? -21.508 0.759 29.385 1.00 90.25 167 VAL A CA 1
ATOM 1324 C C . VAL A 1 167 ? -21.455 -0.175 30.593 1.00 90.25 167 VAL A C 1
ATOM 1326 O O . VAL A 1 167 ? -21.574 0.304 31.717 1.00 90.25 167 VAL A O 1
ATOM 1329 N N . ILE A 1 168 ? -21.192 -1.469 30.381 1.00 89.19 168 ILE A N 1
ATOM 1330 C CA . ILE A 1 168 ? -21.068 -2.456 31.467 1.00 89.19 168 ILE A CA 1
ATOM 1331 C C . ILE A 1 168 ? -19.958 -2.044 32.444 1.00 89.19 168 ILE A C 1
ATOM 1333 O O . ILE A 1 168 ? -20.216 -1.892 33.634 1.00 89.19 168 ILE A O 1
ATOM 1337 N N . LYS A 1 169 ? -18.760 -1.720 31.937 1.00 88.06 169 LYS A N 1
ATOM 1338 C CA . LYS A 1 169 ? -17.631 -1.256 32.763 1.00 88.06 169 LYS A CA 1
ATOM 1339 C C . LYS A 1 169 ? -17.965 0.018 33.552 1.00 88.06 169 LYS A C 1
ATOM 1341 O O . LYS A 1 169 ? -17.517 0.191 34.683 1.00 88.06 169 LYS A O 1
ATOM 1346 N N . GLN A 1 170 ? -18.755 0.929 32.977 1.00 87.19 170 GLN A N 1
ATOM 1347 C CA . GLN A 1 170 ? -19.216 2.134 33.676 1.00 87.19 170 GLN A CA 1
ATOM 1348 C C . GLN A 1 170 ? -20.238 1.828 34.777 1.00 87.19 170 GLN A C 1
ATOM 1350 O O . GLN A 1 170 ? -20.214 2.480 35.821 1.00 87.19 170 GLN A O 1
ATOM 1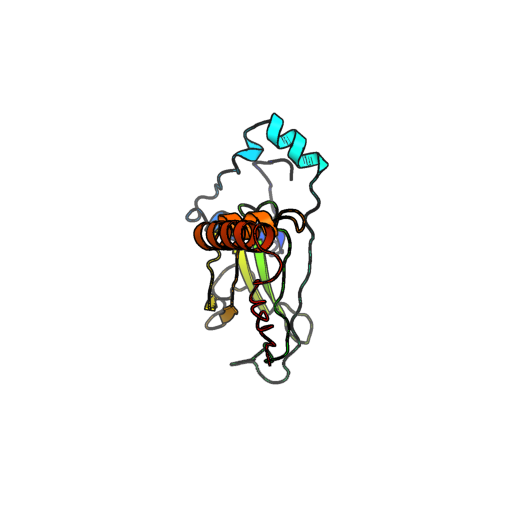355 N N . GLU A 1 171 ? -21.150 0.882 34.558 1.00 88.56 171 GLU A N 1
ATOM 1356 C CA . GLU A 1 171 ? -22.128 0.449 35.562 1.00 88.56 171 GLU A CA 1
ATOM 1357 C C . GLU A 1 171 ? -21.454 -0.294 36.717 1.00 88.56 171 GLU A C 1
ATOM 1359 O O . GLU A 1 171 ? -21.718 0.024 37.876 1.00 88.56 171 GLU A O 1
ATOM 1364 N N . GLU A 1 172 ? -20.507 -1.180 36.417 1.00 87.12 172 GLU A N 1
ATOM 1365 C CA . GLU A 1 172 ? -19.660 -1.844 37.411 1.00 87.12 172 GLU A CA 1
ATOM 1366 C C . GLU A 1 172 ? -18.878 -0.829 38.246 1.00 87.12 172 GLU A C 1
ATOM 1368 O O . GLU A 1 172 ? -18.903 -0.893 39.472 1.00 87.12 172 GLU A O 1
ATOM 1373 N N . MET A 1 173 ? -18.262 0.183 37.620 1.00 83.00 173 MET A N 1
ATOM 1374 C CA . MET A 1 173 ? -17.591 1.261 38.359 1.00 83.00 173 MET A CA 1
ATOM 1375 C C . MET A 1 173 ? -18.541 2.013 39.299 1.00 83.00 173 MET A C 1
ATOM 1377 O O . MET A 1 173 ? -18.144 2.352 40.412 1.00 83.00 173 MET A O 1
ATOM 1381 N N . LYS A 1 174 ? -19.791 2.271 38.888 1.00 87.12 174 LYS A N 1
ATOM 1382 C CA . LYS A 1 174 ? -20.791 2.924 39.752 1.00 87.12 174 LYS A CA 1
ATOM 1383 C C . LYS A 1 174 ? -21.167 2.047 40.943 1.00 87.12 174 LYS A C 1
ATOM 1385 O O . LYS A 1 174 ? -21.283 2.564 42.050 1.00 87.12 174 LYS A O 1
ATOM 1390 N N . LEU A 1 175 ? -21.350 0.748 40.719 1.00 85.12 175 LEU A N 1
ATOM 1391 C CA . LEU A 1 175 ? -21.669 -0.217 41.772 1.00 85.12 175 LEU A CA 1
ATOM 1392 C C . LEU A 1 175 ? -20.507 -0.362 42.761 1.00 85.12 175 LEU A C 1
ATOM 1394 O O . LEU A 1 175 ? -20.714 -0.252 43.966 1.00 85.12 175 LEU A O 1
ATOM 1398 N N . ASN A 1 176 ? -19.282 -0.493 42.253 1.00 83.88 176 ASN A N 1
ATOM 1399 C CA . ASN A 1 176 ? -18.068 -0.590 43.064 1.00 83.88 176 ASN A CA 1
ATOM 1400 C C . ASN A 1 176 ? -17.814 0.682 43.887 1.00 83.88 176 ASN A C 1
ATOM 1402 O O . ASN A 1 176 ? -17.282 0.613 44.991 1.00 83.88 176 ASN A O 1
ATOM 1406 N N . PHE A 1 177 ? -18.206 1.852 43.373 1.00 83.75 177 PHE A N 1
ATOM 1407 C CA . PHE A 1 177 ? -18.133 3.105 44.125 1.00 83.75 177 PHE A CA 1
ATOM 1408 C C . PHE A 1 177 ? -19.233 3.220 45.192 1.00 83.75 177 PHE A C 1
ATOM 1410 O O . PHE A 1 177 ? -19.018 3.849 46.227 1.00 83.75 177 PHE A O 1
ATOM 1417 N N . ALA A 1 178 ? -20.409 2.630 44.951 1.00 86.56 178 ALA A N 1
ATOM 1418 C CA . ALA A 1 178 ? -21.517 2.629 45.902 1.00 86.56 178 ALA A CA 1
ATOM 1419 C C . ALA A 1 178 ? -21.257 1.717 47.115 1.00 86.56 178 ALA A C 1
ATOM 1421 O O . ALA A 1 178 ? -21.685 2.058 48.217 1.00 86.56 178 ALA A O 1
ATOM 1422 N N . ASP A 1 179 ? -20.543 0.600 46.931 1.00 85.62 179 ASP A N 1
ATOM 1423 C CA . ASP A 1 179 ? -20.143 -0.308 48.014 1.00 85.62 179 ASP A CA 1
ATOM 1424 C C . ASP A 1 179 ? -18.653 -0.709 47.908 1.00 85.62 179 ASP A C 1
ATOM 1426 O O . ASP A 1 179 ? -18.312 -1.741 47.319 1.00 85.62 179 ASP A O 1
ATOM 1430 N N . PRO A 1 180 ? -17.735 0.096 48.482 1.00 80.00 180 PRO A N 1
ATOM 1431 C CA . PRO A 1 180 ? -16.296 -0.099 48.309 1.00 80.00 180 PRO A CA 1
ATOM 1432 C C . PRO A 1 180 ? -15.736 -1.330 49.039 1.00 80.00 180 PRO A C 1
ATOM 1434 O O . PRO A 1 180 ? -14.600 -1.719 48.775 1.00 80.00 180 PRO A O 1
ATOM 1437 N N . LEU A 1 181 ? -16.486 -1.944 49.964 1.00 79.06 181 LEU A N 1
ATOM 1438 C CA . LEU A 1 181 ? -16.013 -3.085 50.758 1.00 79.06 181 LEU A CA 1
ATOM 1439 C C . LEU A 1 181 ? -16.266 -4.443 50.088 1.00 79.06 181 LEU A C 1
ATOM 1441 O O . LEU A 1 181 ? -15.605 -5.415 50.445 1.00 79.06 181 LEU A O 1
ATOM 1445 N N . ASN A 1 182 ? -17.192 -4.521 49.127 1.00 74.25 182 ASN A N 1
ATOM 1446 C CA . ASN A 1 182 ? -17.595 -5.781 48.488 1.00 74.25 182 ASN A CA 1
ATOM 1447 C C . ASN A 1 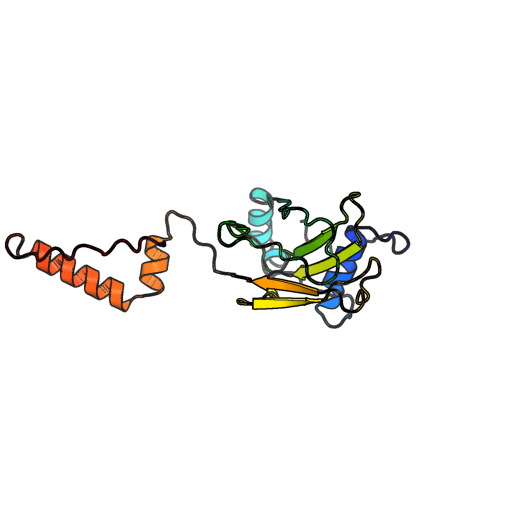182 ? -17.128 -5.905 47.022 1.00 74.25 182 ASN A C 1
ATOM 1449 O O . ASN A 1 182 ? -17.604 -6.765 46.279 1.00 74.25 182 ASN A O 1
ATOM 1453 N N . CYS A 1 183 ? -16.206 -5.039 46.592 1.00 63.34 183 CYS A N 1
ATOM 1454 C CA . CYS A 1 183 ? -15.671 -5.031 45.234 1.00 63.34 183 CYS A CA 1
ATOM 1455 C C . CYS A 1 183 ? -14.841 -6.301 44.972 1.00 63.34 183 CYS A C 1
ATOM 1457 O O . CYS A 1 183 ? -13.813 -6.529 45.613 1.00 63.34 183 CYS A O 1
ATOM 1459 N N . LYS A 1 184 ? -15.274 -7.129 44.014 1.00 68.12 184 LYS A N 1
ATOM 1460 C CA . LYS A 1 184 ? -14.456 -8.223 43.479 1.00 68.12 184 LYS A CA 1
ATOM 1461 C C . LYS A 1 184 ? -13.545 -7.631 42.412 1.00 68.12 184 LYS A C 1
ATOM 1463 O O . LYS A 1 184 ? -14.018 -7.233 41.353 1.00 68.12 184 LYS A O 1
ATOM 1468 N N . ILE A 1 185 ? -12.257 -7.527 42.716 1.00 63.31 185 ILE A N 1
ATOM 1469 C CA . ILE A 1 185 ? -11.253 -7.116 41.736 1.00 63.31 185 ILE A CA 1
ATOM 1470 C C . ILE A 1 185 ? -11.037 -8.320 40.821 1.00 63.31 185 ILE A C 1
ATOM 1472 O O . ILE A 1 185 ? -10.458 -9.317 41.245 1.00 63.31 185 ILE A O 1
ATOM 1476 N N . GLU A 1 186 ? -11.555 -8.258 39.598 1.00 60.78 186 GLU A N 1
ATOM 1477 C CA . GLU A 1 186 ? -11.126 -9.180 38.551 1.00 60.78 186 GLU A CA 1
ATOM 1478 C C . GLU A 1 186 ? -9.702 -8.774 38.158 1.00 60.78 186 GLU A C 1
ATOM 1480 O O . GLU A 1 186 ? -9.461 -7.645 37.725 1.00 60.78 186 GLU A O 1
ATOM 1485 N N . GLU A 1 187 ? -8.738 -9.659 38.408 1.00 50.53 187 GLU A N 1
ATOM 1486 C CA . GLU A 1 187 ? -7.379 -9.503 37.902 1.00 50.53 187 GLU A CA 1
ATOM 1487 C C . GLU A 1 187 ? -7.474 -9.561 36.373 1.00 50.53 187 GLU A C 1
ATOM 1489 O O . GLU A 1 187 ? -7.803 -10.606 35.815 1.00 50.53 187 GLU A O 1
ATOM 1494 N N . GLU A 1 188 ? -7.274 -8.424 35.693 1.00 47.00 188 GLU A N 1
ATOM 1495 C CA . GLU A 1 188 ? -7.149 -8.401 34.234 1.00 47.00 188 GLU A CA 1
ATOM 1496 C C . GLU A 1 188 ? -6.004 -9.358 33.872 1.00 47.00 188 GLU A C 1
ATOM 1498 O O . GLU A 1 188 ? -4.840 -9.079 34.171 1.00 47.00 188 GLU A O 1
ATOM 1503 N N . GLU A 1 189 ? -6.339 -10.506 33.271 1.00 41.47 189 GLU A N 1
ATOM 1504 C CA . GLU A 1 189 ? -5.365 -11.387 32.638 1.00 41.47 189 GLU A CA 1
ATOM 1505 C C . GLU A 1 189 ? -4.625 -10.546 31.597 1.00 41.47 189 GLU A C 1
ATOM 1507 O O . GLU A 1 189 ? -5.149 -10.203 30.536 1.00 41.47 189 GLU A O 1
ATOM 1512 N N . VAL A 1 190 ? -3.407 -10.139 31.947 1.00 41.84 190 VAL A N 1
ATOM 1513 C CA . VAL A 1 190 ? -2.467 -9.564 30.998 1.00 41.84 190 VAL A CA 1
ATOM 1514 C C . VAL A 1 190 ? -2.206 -10.674 29.990 1.00 41.84 190 VAL A C 1
ATOM 1516 O O . VAL A 1 190 ? -1.529 -11.642 30.325 1.00 41.84 190 VAL A O 1
ATOM 1519 N N . GLU A 1 191 ? -2.773 -10.560 28.786 1.00 39.97 191 GLU A N 1
ATOM 1520 C CA . GLU A 1 191 ? -2.372 -11.367 27.634 1.00 39.97 191 GLU A CA 1
ATOM 1521 C C . GLU A 1 191 ? -0.868 -11.133 27.422 1.00 39.97 191 GLU A C 1
ATOM 1523 O O . GLU A 1 191 ? -0.427 -10.168 26.798 1.00 39.97 191 GLU A O 1
ATOM 1528 N N . THR A 1 192 ? -0.055 -11.980 28.048 1.00 37.81 192 THR A N 1
ATOM 1529 C CA . THR A 1 192 ? 1.354 -12.137 27.732 1.00 37.81 192 THR A CA 1
ATOM 1530 C C . THR A 1 192 ? 1.410 -12.966 26.462 1.00 37.81 192 THR A C 1
ATOM 1532 O O . THR A 1 192 ? 1.269 -14.186 26.512 1.00 37.81 192 THR A O 1
ATOM 1535 N N . ASP A 1 193 ? 1.569 -12.289 25.328 1.00 38.03 193 ASP A N 1
ATOM 1536 C CA . ASP A 1 193 ? 1.936 -12.919 24.062 1.00 38.03 193 ASP A CA 1
ATOM 1537 C C . ASP A 1 193 ? 3.319 -13.595 24.230 1.00 38.03 193 ASP A C 1
ATOM 1539 O O . ASP A 1 193 ? 4.351 -12.916 24.221 1.00 38.03 193 ASP A O 1
ATOM 1543 N N . GLU A 1 194 ? 3.336 -14.918 24.444 1.00 32.56 194 GLU A N 1
ATOM 1544 C CA . GLU A 1 194 ? 4.522 -15.792 24.312 1.00 32.56 194 GLU A CA 1
ATOM 1545 C C . GLU A 1 194 ? 4.784 -16.200 22.852 1.00 32.56 194 GLU A C 1
ATOM 1547 O O . GLU A 1 194 ? 3.815 -16.524 22.123 1.00 32.56 194 GLU A O 1
#

Foldseek 3Di:
DLPDDDDDDDPVDLDVVVVLQQQQCVVVVNPSDDDDPPLNVDPVSSVVDVVPDDDDPDDDDFDDDPPDDDDDDRDDPPDDDDDDQDDPCQQSDWDKAFDADPVRDTLWIDIHRNVPDDAAWDKDFTADSVRHGSPPDIDIDGDDDDDHDDPVCVVVVVCVVPVVVVVVVVVLVVVCVVPVVPDDDDDPPPPPDD